Protein 4LDU (pdb70)

InterPro domains:
  IPR003340 B3 DNA binding domain [PF02362] (158-260)
  IPR003340 B3 DNA binding domain [PS50863] (158-260)
  IPR003340 B3 DNA binding domain [SM01019] (158-260)
  IPR003340 B3 DNA binding domain [cd10017] (157-258)
  IPR010525 Auxin response factor domain [PF06507] (307-389)
  IPR015300 DNA-binding pseudobarrel domain superfamily [G3DSA:2.40.330.10] (155-259)
  IPR015300 DNA-binding pseudobarrel domain superfamily [SSF101936] (148-287)
  IPR033389 AUX/IAA domain [PF02309] (785-879)
  IPR044835 Auxin response factor [PTHR31384] (50-883)
  IPR053793 PB1-like domain [PS51745] (793-877)

B-factor: mean 26.44, std 10.36, range [10.22, 84.04]

Nearest PDB structures (foldseek):
  4ldu-assembly1_A-2  TM=1.003E+00  e=6.041E-75  Arabidopsis thaliana
  6sdg-assembly1_B  TM=9.444E-01  e=5.610E-42  Marchantia polymorpha
  8oj1-assembly1_A-2  TM=9.656E-01  e=4.406E-41  Marchantia polymorpha
  4ldx-assembly1_B  TM=8.753E-01  e=2.217E-41  Arabidopsis thaliana
  4ldx-assembly1_A  TM=8.909E-01  e=9.274E-41  Arabidopsis thaliana

Sequence (336 aa):
PVINSELWHACAGPLVCLPQVGSLVYYFSQGHSEQVAVSTRRSATTQVPNYPNLPSQLMCQVHNVTLHADKDSDEIYAQMSLQPVHSERDVFPVPDFGMLRGSKHPTEFFCKTLTASDTSTHGGFSVPRRAAEKLFPPLDYSAQPPTQELVVRDLHENTWTFRHIYRGQPKRHLLTTGWSLFVGSKRLRAGDSVLFIRDEKSQLMVGVRRANLPSSVLSADSMHIGVLAAAAHATANRTPFLIFYNPRACPAEFVIPLAKYRKAICGSQLSVGMRFGMMFETEDSGKRRYMGTIVGISDLDPLRWPGSKWRNLQVEWDEPGCNDKPTRVSPWDIET

Radius of gyration: 22.57 Å; Cα contacts (8 Å, |Δi|>4): 669; chains: 1; bounding box: 45×69×43 Å

Organism: Arabidopsis thaliana (NCBI:txid3702)

Secondary structure (DSSP, 8-state):
----HHHHHHHH-TT--PPPTT-EEEE-HHHHHHHHHHHHTS---TT----TT--SSEEEEEEEEEEEE-TTT--EEEEEEEEE-SSGGG---GGGG---------SEEEEEE--STTTSTTT-EEE-HHHHHHHSPPP-TTSSS-EEEEEEE-TTS-EEEEEEEEETTTTEEEE-TTHHHHHHHHT--BTBEEEEEE-TT--EEEEEE------SSS-HHHHHHHHHHHHHHHHHHT--EEEEE-TTT-SS--EEEHHHHHIIIII----TT-EEEEEEE-TTS-EEEEEEEEEEE--SSTTTSTT--TT-EEEEES--TTT-S-SEE-GGG-B-

Solvent-accessible surface area: 18241 Å² total; per-residue (Å²): 170,137,48,29,42,27,0,0,1,7,3,1,0,22,76,12,88,11,5,101,31,2,32,52,0,38,0,0,0,12,0,18,16,45,10,24,21,62,82,28,204,151,91,36,42,128,158,9,58,124,54,120,73,8,59,17,41,4,55,0,1,0,40,70,28,55,26,54,30,56,143,105,41,22,91,7,56,0,35,2,20,0,16,0,13,104,56,165,231,16,45,97,78,76,111,100,40,46,164,57,164,49,35,158,47,6,124,72,63,19,8,38,45,3,66,76,61,0,38,47,114,150,48,10,0,33,8,71,129,160,10,3,75,100,1,6,60,128,17,84,111,107,36,185,66,11,46,33,98,5,97,0,77,4,13,32,60,68,77,47,60,0,70,2,13,29,121,45,177,81,130,139,6,22,0,30,92,10,4,56,124,1,14,48,73,23,186,12,176,58,35,10,15,0,0,0,0,62,10,112,158,76,65,13,2,1,5,10,21,89,45,197,209,115,56,119,133,90,70,24,57,43,74,2,62,32,18,11,36,50,0,7,119,1,6,69,76,110,55,71,20,101,2,93,9,23,15,104,35,14,74,21,45,1,4,4,37,36,78,103,20,134,179,17,36,88,66,52,150,39,58,100,51,50,122,0,2,24,50,37,62,40,127,92,3,25,122,120,132,48,68,0,42,1,69,11,69,50,39,62,43,82,167,92,36,99,56,2,60,1,29,15,1,58,6,110,28,79,100,64,68,112,130,107,19,46,101,45,0,2,5,14,42,22,79,126

CATH classification: 2.40.330.10 (+1 more: 2.30.30.1040)

Structure (mmCIF, N/CA/C/O backbone):
data_4LDU
#
_entry.id   4LDU
#
_cell.length_a   69.613
_cell.length_b   91.502
_cell.length_c   77.182
_cell.angle_alpha   90.00
_cell.angle_beta   114.28
_cell.angle_gamma   90.00
#
_symmetry.space_group_name_H-M   'C 1 2 1'
#
loop_
_entity.id
_entity.type
_entity.pdbx_description
1 polymer 'Auxin response factor 5'
2 non-polymer 'CHLORIDE ION'
3 water water
#
loop_
_atom_site.group_PDB
_atom_site.id
_atom_site.type_symbol
_atom_site.label_atom_id
_atom_site.label_alt_id
_atom_site.label_comp_id
_atom_site.label_asym_id
_atom_site.label_entity_id
_atom_site.label_seq_id
_atom_site.pdbx_PDB_ins_code
_atom_site.Cartn_x
_atom_site.Cartn_y
_atom_site.Cartn_z
_atom_site.occupancy
_atom_site.B_iso_or_equiv
_atom_site.auth_seq_id
_atom_site.auth_comp_id
_atom_site.auth_asym_id
_atom_site.auth_atom_id
_atom_site.pdbx_PDB_model_num
ATOM 1 N N . PRO A 1 49 ? 5.804 -8.713 -14.475 1.00 53.07 49 PRO A N 1
ATOM 2 C CA . PRO A 1 49 ? 7.003 -9.375 -13.958 1.00 54.48 49 PRO A CA 1
ATOM 3 C C . PRO A 1 49 ? 8.256 -8.469 -14.006 1.00 52.94 49 PRO A C 1
ATOM 4 O O . PRO A 1 49 ? 8.570 -7.863 -15.046 1.00 53.42 49 PRO A O 1
ATOM 8 N N . VAL A 1 50 ? 8.961 -8.375 -12.880 1.00 47.38 50 VAL A N 1
ATOM 9 C CA . VAL A 1 50 ? 9.928 -7.276 -12.667 1.00 46.69 50 VAL A CA 1
ATOM 10 C C . VAL A 1 50 ? 11.417 -7.679 -12.816 1.00 42.11 50 VAL A C 1
ATOM 11 O O . VAL A 1 50 ? 11.890 -8.600 -12.155 1.00 41.84 50 VAL A O 1
ATOM 15 N N . ILE A 1 51 ? 12.120 -6.967 -13.703 1.00 36.16 51 ILE A N 1
ATOM 16 C CA . ILE A 1 51 ? 13.475 -7.283 -14.148 1.00 34.20 51 ILE A CA 1
ATOM 17 C C . ILE A 1 51 ? 14.514 -7.191 -13.013 1.00 29.91 51 ILE A C 1
ATOM 18 O O . ILE A 1 51 ? 14.533 -6.228 -12.249 1.00 29.24 51 ILE A O 1
ATOM 23 N N . ASN A 1 52 ? 15.326 -8.239 -12.866 1.00 25.81 52 ASN A N 1
ATOM 24 C CA . ASN A 1 52 ? 16.214 -8.351 -11.716 1.00 21.89 52 ASN A CA 1
ATOM 25 C C . ASN A 1 52 ? 17.366 -7.356 -11.776 1.00 20.69 52 ASN A C 1
ATOM 26 O O . ASN A 1 52 ? 18.269 -7.449 -12.655 1.00 21.16 52 ASN A O 1
ATOM 31 N N . SER A 1 53 ? 17.288 -6.362 -10.891 1.00 18.21 53 SER A N 1
ATOM 32 C CA . SER A 1 53 ? 18.202 -5.214 -10.917 1.00 19.59 53 SER A CA 1
ATOM 33 C C . SER A 1 53 ? 19.676 -5.583 -10.773 1.00 19.65 53 SER A C 1
ATOM 34 O O . SER A 1 53 ? 20.542 -5.139 -11.596 1.00 19.11 53 SER A O 1
ATOM 37 N N . GLU A 1 54 ? 19.941 -6.435 -9.793 1.00 17.17 54 GLU A N 1
ATOM 38 C CA . GLU A 1 54 ? 21.284 -6.953 -9.580 1.00 18.65 54 GLU A CA 1
ATOM 39 C C . GLU A 1 54 ? 21.899 -7.778 -10.712 1.00 18.41 54 GLU A C 1
ATOM 40 O O . GLU A 1 54 ? 23.073 -7.628 -10.962 1.00 15.93 54 GLU A O 1
ATOM 46 N N . LEU A 1 55 ? 21.113 -8.638 -11.359 1.00 18.50 55 LEU A N 1
ATOM 47 C CA . LEU A 1 55 ? 21.588 -9.425 -12.479 1.00 18.17 55 LEU A CA 1
ATOM 48 C C . LEU A 1 55 ? 21.801 -8.511 -13.677 1.00 19.52 55 LEU A C 1
ATOM 49 O O . LEU A 1 55 ? 22.830 -8.633 -14.360 1.00 23.33 55 LEU A O 1
ATOM 54 N N . TRP A 1 56 ? 20.832 -7.632 -13.945 1.00 19.10 56 TRP A N 1
ATOM 55 C CA . TRP A 1 56 ? 21.033 -6.540 -14.852 1.00 19.97 56 TRP A CA 1
ATOM 56 C C . TRP A 1 56 ? 22.362 -5.855 -14.550 1.00 18.89 56 TRP A C 1
ATOM 57 O O . TRP A 1 56 ? 23.188 -5.786 -15.451 1.00 15.12 56 TRP A O 1
ATOM 68 N N . HIS A 1 57 ? 22.610 -5.427 -13.304 1.00 16.89 57 HIS A N 1
ATOM 69 C CA . HIS A 1 57 ? 23.921 -4.781 -12.956 1.00 16.82 57 HIS A CA 1
ATOM 70 C C . HIS A 1 57 ? 25.138 -5.697 -13.135 1.00 18.91 57 HIS A C 1
ATOM 71 O O . HIS A 1 57 ? 26.180 -5.283 -13.729 1.00 22.24 57 HIS A O 1
ATOM 78 N N . ALA A 1 58 ? 25.014 -6.968 -12.737 1.00 15.98 58 ALA A N 1
ATOM 79 C CA . ALA A 1 58 ? 26.122 -7.914 -12.966 1.00 17.17 58 ALA A CA 1
ATOM 80 C C . ALA A 1 58 ? 26.436 -7.963 -14.483 1.00 17.35 58 ALA A C 1
ATOM 81 O O . ALA A 1 58 ? 27.565 -7.962 -14.841 1.00 20.39 58 ALA A O 1
ATOM 83 N N . CYS A 1 59 ? 25.411 -8.044 -15.330 1.00 18.69 59 CYS A N 1
ATOM 84 C CA . CYS A 1 59 ? 25.558 -8.146 -16.797 1.00 19.78 59 CYS A CA 1
ATOM 85 C C . CYS A 1 59 ? 26.142 -6.859 -17.418 1.00 19.36 59 CYS A C 1
ATOM 86 O O . CYS A 1 59 ? 26.966 -6.917 -18.337 1.00 22.66 59 CYS A O 1
ATOM 89 N N . ALA A 1 60 ? 25.609 -5.726 -16.973 1.00 19.09 60 ALA A N 1
ATOM 90 C CA . ALA A 1 60 ? 26.061 -4.383 -17.299 1.00 22.17 60 ALA A CA 1
ATOM 91 C C . ALA A 1 60 ? 27.589 -4.204 -17.111 1.00 21.35 60 ALA A C 1
ATOM 92 O O . ALA A 1 60 ? 28.240 -3.627 -17.931 1.00 23.45 60 ALA A O 1
ATOM 94 N N . GLY A 1 61 ? 28.168 -4.765 -16.073 1.00 21.80 61 GLY A N 1
ATOM 95 C CA . GLY A 1 61 ? 29.569 -4.490 -15.774 1.00 20.28 61 GLY A CA 1
ATOM 96 C C . GLY A 1 61 ? 29.757 -3.849 -14.412 1.00 19.32 61 GLY A C 1
ATOM 97 O O . GLY A 1 61 ? 28.904 -3.089 -13.964 1.00 20.04 61 GLY A O 1
ATOM 98 N N . PRO A 1 62 ? 30.865 -4.180 -13.736 1.00 18.54 62 PRO A N 1
ATOM 99 C CA . PRO A 1 62 ? 31.243 -3.729 -12.408 1.00 19.02 62 PRO A CA 1
ATOM 100 C C . PRO A 1 62 ? 31.392 -2.208 -12.250 1.00 20.77 62 PRO A C 1
ATOM 101 O O . PRO A 1 62 ? 31.275 -1.717 -11.150 1.00 19.61 62 PRO A O 1
ATOM 105 N N . LEU A 1 63 ? 31.654 -1.483 -13.330 1.00 19.59 63 LEU A N 1
ATOM 106 C CA . LEU A 1 63 ? 31.883 -0.057 -13.218 1.00 21.39 63 LEU A CA 1
ATOM 107 C C . LEU A 1 63 ? 30.619 0.707 -13.510 1.00 21.68 63 LEU A C 1
ATOM 108 O O . LEU A 1 63 ? 30.641 1.911 -13.506 1.00 21.79 63 LEU A O 1
ATOM 113 N N . VAL A 1 64 ? 29.514 0.011 -13.770 1.00 21.17 64 VAL A N 1
ATOM 114 C CA . VAL A 1 64 ? 28.316 0.693 -14.182 1.00 22.31 64 VAL A CA 1
ATOM 115 C C . VAL A 1 64 ? 27.612 1.168 -12.936 1.00 25.17 64 VAL A C 1
ATOM 116 O O . VAL A 1 64 ? 27.251 0.368 -12.062 1.00 27.85 64 VAL A O 1
ATOM 120 N N . CYS A 1 65 ? 27.357 2.456 -12.888 1.00 26.88 65 CYS A N 1
ATOM 121 C CA . CYS A 1 65 ? 26.614 3.048 -11.800 1.00 28.81 65 CYS A CA 1
ATOM 122 C C . CYS A 1 65 ? 25.647 4.065 -12.398 1.00 27.92 65 CYS A C 1
ATOM 123 O O . CYS A 1 65 ? 26.069 5.109 -12.883 1.00 31.14 65 CYS A O 1
ATOM 126 N N . LEU A 1 66 ? 24.362 3.755 -12.373 1.00 26.24 66 LEU A N 1
ATOM 127 C CA . LEU A 1 66 ? 23.335 4.583 -13.012 1.00 25.00 66 LEU A CA 1
ATOM 128 C C . LEU A 1 66 ? 22.943 5.785 -12.149 1.00 24.50 66 LEU A C 1
ATOM 129 O O . LEU A 1 66 ? 22.953 5.698 -10.931 1.00 27.62 66 LEU A O 1
ATOM 134 N N . PRO A 1 67 ? 22.543 6.905 -12.773 1.00 23.80 67 PRO A N 1
ATOM 135 C CA . PRO A 1 67 ? 21.957 8.002 -11.970 1.00 24.04 67 PRO A CA 1
ATOM 136 C C . PRO A 1 67 ? 20.751 7.568 -11.122 1.00 23.58 67 PRO A C 1
ATOM 137 O O . PRO A 1 67 ? 19.939 6.783 -11.585 1.00 24.62 67 PRO A O 1
ATOM 141 N N . GLN A 1 68 ? 20.630 8.055 -9.887 1.00 24.72 68 GLN A N 1
ATOM 142 C CA . GLN A 1 68 ? 19.437 7.756 -9.086 1.00 27.09 68 GLN A CA 1
ATOM 143 C C . GLN A 1 68 ? 18.242 8.589 -9.655 1.00 27.69 68 GLN A C 1
ATOM 144 O O . GLN A 1 68 ? 18.449 9.673 -10.228 1.00 24.29 68 GLN A O 1
ATOM 150 N N . VAL A 1 69 ? 17.016 8.060 -9.527 1.00 25.40 69 VAL A N 1
ATOM 151 C CA . VAL A 1 69 ? 15.793 8.782 -9.922 1.00 23.04 69 VAL A CA 1
ATOM 152 C C . VAL A 1 69 ? 15.687 9.996 -8.981 1.00 20.83 69 VAL A C 1
ATOM 153 O O . VAL A 1 69 ? 16.054 9.889 -7.835 1.00 21.82 69 VAL A O 1
ATOM 157 N N . GLY A 1 70 ? 15.224 11.135 -9.494 1.00 18.81 70 GLY A N 1
ATOM 158 C CA . GLY A 1 70 ? 15.103 12.360 -8.742 1.00 17.70 70 GLY A CA 1
ATOM 159 C C . GLY A 1 70 ? 16.355 13.217 -8.635 1.00 20.09 70 GLY A C 1
ATOM 160 O O . GLY A 1 70 ? 16.317 14.306 -7.989 1.00 17.68 70 GLY A O 1
ATOM 161 N N . SER A 1 71 ? 17.459 12.750 -9.252 1.00 19.79 71 SER A N 1
ATOM 162 C CA . SER A 1 71 ? 18.785 13.366 -9.060 1.00 20.23 71 SER A CA 1
ATOM 163 C C . SER A 1 71 ? 19.136 14.324 -10.175 1.00 21.26 71 SER A C 1
ATOM 164 O O . SER A 1 71 ? 18.663 14.166 -11.314 1.00 20.43 71 SER A O 1
ATOM 167 N N . LEU A 1 72 ? 20.014 15.279 -9.882 1.00 21.36 72 LEU A N 1
ATOM 168 C CA . LEU A 1 72 ? 20.499 16.145 -10.960 1.00 22.92 72 LEU A CA 1
ATOM 169 C C . LEU A 1 72 ? 21.669 15.493 -11.676 1.00 23.17 72 LEU A C 1
ATOM 170 O O . LEU A 1 72 ? 22.465 14.799 -11.038 1.00 24.07 72 LEU A O 1
ATOM 175 N N . VAL A 1 73 ? 21.751 15.698 -12.994 1.00 22.63 73 VAL A N 1
ATOM 176 C CA . VAL A 1 73 ? 22.806 15.110 -13.835 1.00 20.76 73 VAL A CA 1
ATOM 177 C C . VAL A 1 73 ? 23.245 16.097 -14.897 1.00 20.97 73 VAL A C 1
ATOM 178 O O . VAL A 1 73 ? 22.554 17.078 -15.157 1.00 20.15 73 VAL A O 1
ATOM 182 N N . TYR A 1 74 ? 24.378 15.817 -15.534 1.00 21.39 74 TYR A N 1
ATOM 183 C CA . TYR A 1 74 ? 24.757 16.522 -16.784 1.00 21.25 74 TYR A CA 1
ATOM 184 C C . TYR A 1 74 ? 24.680 15.531 -17.927 1.00 21.35 74 TYR A C 1
ATOM 185 O O . TYR A 1 74 ? 25.252 14.431 -17.833 1.00 22.38 74 TYR A O 1
ATOM 194 N N . TYR A 1 75 ? 24.032 15.943 -19.012 1.00 20.80 75 TYR A N 1
ATOM 195 C CA . TYR A 1 75 ? 23.831 15.126 -20.165 1.00 20.43 75 TYR A CA 1
ATOM 196 C C . TYR A 1 75 ? 24.739 15.688 -21.254 1.00 21.78 75 TYR A C 1
ATOM 197 O O . TYR A 1 75 ? 24.716 16.891 -21.548 1.00 23.00 75 TYR A O 1
ATOM 206 N N . PHE A 1 76 ? 25.536 14.806 -21.844 1.00 20.80 76 PHE A N 1
ATOM 207 C CA . PHE A 1 76 ? 26.564 15.212 -22.784 1.00 20.86 76 PHE A CA 1
ATOM 208 C C . PHE A 1 76 ? 26.119 14.677 -24.121 1.00 20.58 76 PHE A C 1
ATOM 209 O O . PHE A 1 76 ? 26.123 13.471 -24.365 1.00 20.72 76 PHE A O 1
ATOM 217 N N . SER A 1 77 ? 25.659 15.591 -24.959 1.00 20.08 77 SER A N 1
ATOM 218 C CA . SER A 1 77 ? 25.147 15.248 -26.256 1.00 19.47 77 SER A CA 1
ATOM 219 C C . SER A 1 77 ? 26.208 14.479 -27.075 1.00 20.55 77 SER A C 1
ATOM 220 O O . SER A 1 77 ? 25.865 13.549 -27.822 1.00 17.57 77 SER A O 1
ATOM 223 N N . GLN A 1 78 ? 27.488 14.857 -26.917 1.00 19.46 78 GLN A N 1
ATOM 224 C CA . GLN A 1 78 ? 28.586 14.195 -27.626 1.00 18.54 78 GLN A CA 1
ATOM 225 C C . GLN A 1 78 ? 28.719 12.730 -27.180 1.00 17.61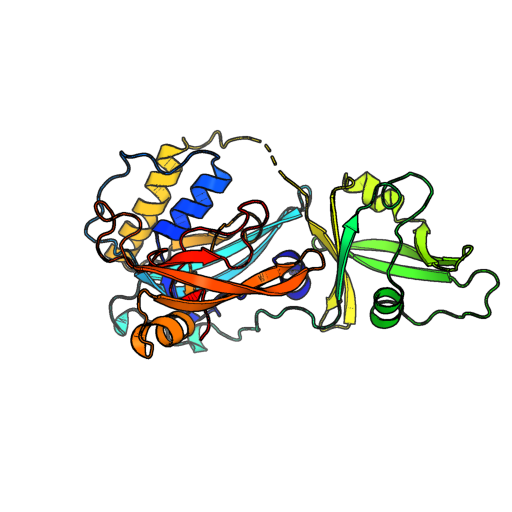 78 GLN 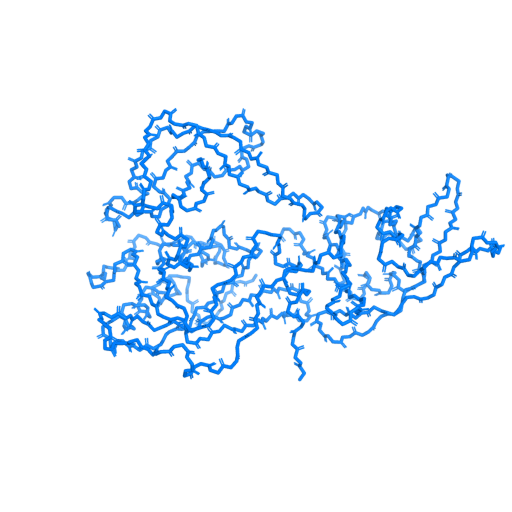A C 1
ATOM 226 O O . GLN A 1 78 ? 28.999 11.861 -27.972 1.00 16.37 78 GLN A O 1
ATOM 232 N N . GLY A 1 79 ? 28.556 12.462 -25.892 1.00 19.33 79 GLY A N 1
ATOM 233 C CA . GLY A 1 79 ? 28.608 11.081 -25.436 1.00 19.81 79 GLY A CA 1
ATOM 234 C C . GLY A 1 79 ? 27.442 10.304 -26.041 1.00 18.38 79 GLY A C 1
ATOM 235 O O . GLY A 1 79 ? 27.587 9.126 -26.412 1.00 17.54 79 GLY A O 1
ATOM 236 N N . HIS A 1 80 ? 26.288 10.960 -26.112 1.00 18.80 80 HIS A N 1
ATOM 237 C CA . HIS A 1 80 ? 25.063 10.312 -26.694 1.00 19.85 80 HIS A CA 1
ATOM 238 C C . HIS A 1 80 ? 25.330 9.924 -28.112 1.00 18.00 80 HIS A C 1
ATOM 239 O O . HIS A 1 80 ? 25.070 8.797 -28.477 1.00 18.00 80 HIS A O 1
ATOM 246 N N . SER A 1 81 ? 25.849 10.870 -28.904 1.00 17.50 81 SER A N 1
ATOM 247 C CA . SER A 1 81 ? 26.122 10.624 -30.319 1.00 18.12 81 SER A CA 1
ATOM 248 C C . SER A 1 81 ? 27.096 9.468 -30.457 1.00 17.65 81 SER A C 1
ATOM 249 O O . SER A 1 81 ? 27.045 8.767 -31.444 1.00 18.77 81 SER A O 1
ATOM 252 N N . GLU A 1 82 ? 28.015 9.327 -29.490 1.00 17.72 82 GLU A N 1
ATOM 253 C CA . GLU A 1 82 ? 29.028 8.287 -29.552 1.00 18.34 82 GLU A CA 1
ATOM 254 C C . GLU A 1 82 ? 28.351 6.962 -29.388 1.00 16.46 82 GLU A C 1
ATOM 255 O O . GLU A 1 82 ? 28.685 6.030 -30.099 1.00 12.60 82 GLU A O 1
ATOM 261 N N . GLN A 1 83 ? 27.396 6.880 -28.446 1.00 16.12 83 GLN A N 1
ATOM 262 C CA . GLN A 1 83 ? 26.725 5.640 -28.324 1.00 17.54 83 GLN A CA 1
ATOM 263 C C . GLN A 1 83 ? 25.899 5.294 -29.550 1.00 17.76 83 GLN A C 1
ATOM 264 O O . GLN A 1 83 ? 25.765 4.108 -29.864 1.00 17.22 83 GLN A O 1
ATOM 270 N N . VAL A 1 84 ? 25.362 6.314 -30.240 1.00 16.73 84 VAL A N 1
ATOM 271 C CA . VAL A 1 84 ? 24.528 6.088 -31.388 1.00 16.38 84 VAL A CA 1
ATOM 272 C C . VAL A 1 84 ? 25.363 5.620 -32.572 1.00 16.61 84 VAL A C 1
ATOM 273 O O . VAL A 1 84 ? 24.910 4.755 -33.331 1.00 15.34 84 VAL A O 1
ATOM 277 N N . ALA A 1 85 ? 26.553 6.210 -32.731 1.00 15.88 85 ALA A N 1
ATOM 278 C CA . ALA A 1 85 ? 27.499 5.822 -33.781 1.00 15.85 85 ALA A CA 1
ATOM 279 C C . ALA A 1 85 ? 27.903 4.361 -33.661 1.00 16.37 85 ALA A C 1
ATOM 280 O O . ALA A 1 85 ? 27.962 3.708 -34.607 1.00 16.21 85 ALA A O 1
ATOM 282 N N . VAL A 1 86 ? 28.113 3.854 -32.451 1.00 19.08 86 VAL A N 1
ATOM 283 C CA . VAL A 1 86 ? 28.421 2.438 -32.212 1.00 20.92 86 VAL A CA 1
ATOM 284 C C . VAL A 1 86 ? 27.277 1.579 -32.753 1.00 23.83 86 VAL A C 1
ATOM 285 O O . VAL A 1 86 ? 27.484 0.689 -33.577 1.00 23.92 86 VAL A O 1
ATOM 289 N N . SER A 1 87 ? 26.064 1.889 -32.280 1.00 26.66 87 SER A N 1
ATOM 290 C CA . SER A 1 87 ? 24.826 1.197 -32.680 1.00 31.55 87 SER A CA 1
ATOM 291 C C . SER A 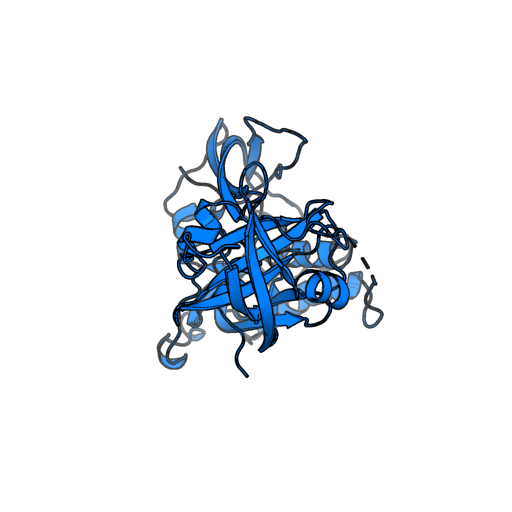1 87 ? 24.572 1.301 -34.183 1.00 31.99 87 SER A C 1
ATOM 292 O O . SER A 1 87 ? 24.044 0.391 -34.761 1.00 35.36 87 SER A O 1
ATOM 295 N N . THR A 1 88 ? 25.029 2.386 -34.802 1.00 30.98 88 THR A N 1
ATOM 296 C CA . THR A 1 88 ? 24.775 2.715 -36.201 1.00 32.06 88 THR A CA 1
ATOM 297 C C . THR A 1 88 ? 25.919 2.305 -37.108 1.00 34.20 88 THR A C 1
ATOM 298 O O . THR A 1 88 ? 25.817 2.443 -38.339 1.00 40.73 88 THR A O 1
ATOM 302 N N . ARG A 1 89 ? 27.011 1.817 -36.518 1.00 36.62 89 ARG A N 1
ATOM 303 C CA . ARG A 1 89 ? 28.272 1.516 -37.250 1.00 41.84 89 ARG A CA 1
ATOM 304 C C . ARG A 1 89 ? 28.766 2.658 -38.143 1.00 44.43 89 ARG A C 1
ATOM 305 O O . ARG A 1 89 ? 29.714 2.490 -38.904 1.00 48.20 89 ARG A O 1
ATOM 313 N N . ARG A 1 90 ? 28.118 3.812 -38.052 1.00 48.54 90 ARG A N 1
ATOM 314 C CA . ARG A 1 90 ? 28.543 4.986 -38.805 1.00 50.10 90 ARG A CA 1
ATOM 315 C C . ARG A 1 90 ? 28.474 6.219 -37.930 1.00 49.47 90 ARG A C 1
ATOM 316 O O . ARG A 1 90 ? 27.521 6.403 -37.160 1.00 48.75 90 ARG A O 1
ATOM 324 N N . SER A 1 91 ? 29.521 7.034 -38.029 1.00 47.95 91 SER A N 1
ATOM 325 C CA . SER A 1 91 ? 29.731 8.156 -37.110 1.00 46.87 91 SER A CA 1
ATOM 326 C C . SER A 1 91 ? 28.808 9.348 -37.409 1.00 44.83 91 SER A C 1
ATOM 327 O O . SER A 1 91 ? 28.128 9.376 -38.450 1.00 42.59 91 SER A O 1
ATOM 330 N N . ALA A 1 92 ? 28.751 10.296 -36.471 1.00 45.52 92 ALA A N 1
ATOM 331 C CA . ALA A 1 92 ? 27.909 11.489 -36.612 1.00 47.46 92 ALA A CA 1
ATOM 332 C C . ALA A 1 92 ? 28.410 12.338 -37.786 1.00 46.94 92 ALA A C 1
ATOM 333 O O . ALA A 1 92 ? 29.522 12.877 -37.731 1.00 48.49 92 ALA A O 1
ATOM 335 N N . THR A 1 93 ? 27.608 12.438 -38.851 1.00 50.52 93 THR A N 1
ATOM 336 C CA . THR A 1 93 ? 28.017 13.166 -40.076 1.00 47.28 93 THR A CA 1
ATOM 337 C C . THR A 1 93 ? 28.368 14.657 -39.838 1.00 49.61 93 THR A C 1
ATOM 338 O O . THR A 1 93 ? 27.938 15.256 -38.842 1.00 45.35 93 THR A O 1
ATOM 342 N N . THR A 1 94 ? 29.144 15.243 -40.758 1.00 51.18 94 THR A N 1
ATOM 343 C CA . THR A 1 94 ? 29.603 16.637 -40.654 1.00 53.09 94 THR A CA 1
ATOM 344 C C . THR A 1 94 ? 28.420 17.602 -40.672 1.00 54.43 94 THR A C 1
ATOM 345 O O . THR A 1 94 ? 28.481 18.696 -40.106 1.00 50.18 94 THR A O 1
ATOM 349 N N . GLN A 1 95 ? 27.345 17.173 -41.328 1.00 59.01 95 GLN A N 1
ATOM 350 C CA . GLN A 1 95 ? 26.209 18.033 -41.620 1.00 61.54 95 GLN A CA 1
ATOM 351 C C . GLN A 1 95 ? 25.279 18.307 -40.447 1.00 60.57 95 GLN A C 1
ATOM 352 O O . GLN A 1 95 ? 24.605 19.340 -40.444 1.00 59.73 95 GLN A O 1
ATOM 358 N N . VAL A 1 96 ? 25.218 17.400 -39.466 1.00 57.64 96 VAL A N 1
ATOM 359 C CA . VAL A 1 96 ? 24.301 17.600 -38.333 1.00 54.62 96 VAL A CA 1
ATOM 360 C C . VAL A 1 96 ? 24.327 19.077 -37.915 1.00 52.82 96 VAL A C 1
ATOM 361 O O . VAL A 1 96 ? 25.405 19.670 -37.779 1.00 50.52 96 VAL A O 1
ATOM 365 N N . PRO A 1 97 ? 23.137 19.683 -37.741 1.00 51.94 97 PRO A N 1
ATOM 366 C CA . PRO A 1 97 ? 23.068 21.147 -37.684 1.00 49.65 97 PRO A CA 1
ATOM 367 C C . PRO A 1 97 ? 23.547 21.750 -36.362 1.00 47.23 97 PRO A C 1
ATOM 368 O O . PRO A 1 97 ? 23.741 21.031 -35.377 1.00 42.72 97 PRO A O 1
ATOM 372 N N . ASN A 1 98 ? 23.744 23.067 -36.362 1.00 47.93 98 ASN A N 1
ATOM 373 C CA . ASN A 1 98 ? 24.010 23.819 -35.138 1.00 49.39 98 ASN A CA 1
ATOM 374 C C . ASN A 1 98 ? 22.731 24.006 -34.317 1.00 46.63 98 ASN A C 1
ATOM 375 O O . ASN A 1 98 ? 21.673 24.349 -34.860 1.00 48.51 98 ASN A O 1
ATOM 380 N N . TYR A 1 99 ? 22.830 23.759 -33.015 1.00 41.43 99 TYR A N 1
ATOM 381 C CA . TYR A 1 99 ? 21.756 24.077 -32.091 1.00 36.51 99 TYR A CA 1
ATOM 382 C C . TYR A 1 99 ? 22.355 25.018 -31.064 1.00 33.68 99 TYR A C 1
ATOM 383 O O . TYR A 1 99 ? 22.951 24.561 -30.096 1.00 31.71 99 TYR A O 1
ATOM 392 N N . PRO A 1 100 ? 22.212 26.345 -31.274 1.00 30.99 100 PRO A N 1
ATOM 393 C CA . PRO A 1 100 ? 22.954 27.249 -30.379 1.00 29.02 100 PRO A CA 1
ATOM 394 C C . PRO A 1 100 ? 22.520 27.095 -28.920 1.00 27.34 100 PRO A C 1
ATOM 395 O O . PRO A 1 100 ? 23.334 27.253 -28.013 1.00 26.66 100 PRO A O 1
ATOM 399 N N . ASN A 1 101 ? 21.251 26.760 -28.712 1.00 26.15 101 ASN A N 1
ATOM 400 C CA . ASN A 1 101 ? 20.679 26.605 -27.372 1.00 26.01 101 ASN A CA 1
ATOM 401 C C . ASN A 1 101 ? 21.034 25.272 -26.678 1.00 24.81 101 ASN A C 1
ATOM 402 O O . ASN A 1 101 ? 20.641 25.033 -25.528 1.00 23.99 101 ASN A O 1
ATOM 407 N N . LEU A 1 102 ? 21.734 24.375 -27.367 1.00 24.91 102 LEU A N 1
ATOM 408 C CA . LEU A 1 102 ? 22.047 23.062 -26.750 1.00 22.95 102 LEU A CA 1
ATOM 409 C C . LEU A 1 102 ? 23.495 23.048 -26.255 1.00 21.46 102 LEU A C 1
ATOM 410 O O . LEU A 1 102 ? 24.427 23.001 -27.055 1.00 21.94 102 LEU A O 1
ATOM 415 N N . PRO A 1 103 ? 23.694 23.154 -24.932 1.00 21.24 103 PRO A N 1
ATOM 416 C CA . PRO A 1 103 ? 25.082 23.212 -24.485 1.00 22.35 103 PRO A CA 1
ATOM 417 C C . PRO A 1 103 ? 25.698 21.806 -24.483 1.00 22.23 103 PRO A C 1
ATOM 418 O O . PRO A 1 103 ? 24.948 20.802 -24.439 1.00 23.16 103 PRO A O 1
ATOM 422 N N . SER A 1 104 ? 27.025 21.737 -24.539 1.00 20.54 104 SER A N 1
ATOM 423 C CA . SER A 1 104 ? 27.769 20.453 -24.436 1.00 20.99 104 SER A CA 1
ATOM 424 C C . SER A 1 104 ? 27.485 19.671 -23.147 1.00 21.01 104 SER A C 1
ATOM 425 O O . SER A 1 104 ? 27.647 18.447 -23.100 1.00 20.19 104 SER A O 1
ATOM 428 N N . GLN A 1 105 ? 26.988 20.373 -22.128 1.00 20.62 105 GLN A N 1
ATOM 429 C CA . GLN A 1 105 ? 26.629 19.748 -20.858 1.00 20.15 105 GLN A CA 1
ATOM 430 C C . GLN A 1 105 ? 25.317 20.361 -20.358 1.00 20.32 105 GLN A C 1
ATOM 431 O O . GLN A 1 105 ? 25.238 21.535 -20.024 1.00 19.49 105 GLN A O 1
ATOM 437 N N . LEU A 1 106 ? 24.283 19.540 -20.341 1.00 21.89 106 LEU A N 1
ATOM 438 C CA . LEU A 1 106 ? 22.924 20.003 -20.195 1.00 21.84 106 LEU A CA 1
ATOM 439 C C . LEU A 1 106 ? 22.455 19.464 -18.859 1.00 23.01 106 LEU A C 1
ATOM 440 O O . LEU A 1 106 ? 22.372 18.249 -18.667 1.00 23.93 106 LEU A O 1
ATOM 445 N N . MET A 1 107 ? 22.187 20.360 -17.920 1.00 23.16 107 MET A N 1
ATOM 446 C CA . MET A 1 107 ? 21.775 19.923 -16.595 1.00 24.16 107 MET A CA 1
ATOM 447 C C . MET A 1 107 ? 20.363 19.424 -16.691 1.00 22.52 107 MET A C 1
ATOM 448 O O . MET A 1 107 ? 19.496 20.122 -17.209 1.00 21.59 107 MET A O 1
ATOM 453 N N . CYS A 1 108 ? 20.143 18.196 -16.238 1.00 20.37 108 CYS A N 1
ATOM 454 C CA . CYS A 1 108 ? 18.780 17.676 -16.184 1.00 19.17 108 CYS A CA 1
ATOM 455 C C . CYS A 1 108 ? 18.516 17.098 -14.828 1.00 19.05 108 CYS A C 1
ATOM 456 O O . CYS A 1 108 ? 19.446 16.875 -14.047 1.00 17.71 108 CYS A O 1
ATOM 459 N N . GLN A 1 109 ? 17.238 16.873 -14.565 1.00 18.24 109 GLN A N 1
ATOM 460 C CA . GLN A 1 109 ? 16.828 16.055 -13.459 1.00 19.24 109 GLN A CA 1
ATOM 461 C C . GLN A 1 109 ? 16.328 14.743 -14.036 1.00 18.64 109 GLN A C 1
ATOM 462 O O . GLN A 1 109 ? 15.650 14.741 -15.093 1.00 21.06 109 GLN A O 1
ATOM 468 N N . VAL A 1 110 ? 16.687 13.643 -13.367 1.00 18.04 110 VAL A N 1
ATOM 469 C CA . VAL A 1 110 ? 16.238 12.298 -13.747 1.00 17.55 110 VAL A CA 1
ATOM 470 C C . VAL A 1 110 ? 14.797 12.047 -13.298 1.00 17.83 110 VAL A C 1
ATOM 471 O O . VAL A 1 110 ? 14.502 11.949 -12.103 1.00 17.63 110 VAL A O 1
ATOM 475 N N . HIS A 1 111 ? 13.897 11.955 -14.270 1.00 19.44 111 HIS A N 1
ATOM 476 C CA . HIS A 1 111 ? 12.481 11.711 -14.020 1.00 21.02 111 HIS A CA 1
ATOM 477 C C . HIS A 1 111 ? 12.276 10.215 -13.797 1.00 19.90 111 HIS A C 1
ATOM 478 O O . HIS A 1 111 ? 11.541 9.821 -12.952 1.00 20.56 111 HIS A O 1
ATOM 485 N N . ASN A 1 112 ? 13.008 9.391 -14.531 1.00 22.91 112 ASN A N 1
ATOM 486 C CA . ASN A 1 112 ? 12.858 7.958 -14.424 1.00 24.40 112 ASN A CA 1
ATOM 487 C C . ASN A 1 112 ? 14.046 7.193 -14.985 1.00 24.36 112 ASN A C 1
ATOM 488 O O . ASN A 1 112 ? 14.714 7.653 -15.928 1.00 23.79 112 ASN A O 1
ATOM 493 N N . VAL A 1 113 ? 14.316 6.036 -14.378 1.00 22.63 113 VAL A N 1
ATOM 494 C CA . VAL A 1 113 ? 15.309 5.062 -14.883 1.00 20.25 113 VAL A CA 1
ATOM 495 C C . VAL A 1 113 ? 14.630 3.691 -14.807 1.00 20.22 113 VAL A C 1
ATOM 496 O O . VAL A 1 113 ? 14.075 3.315 -13.738 1.00 17.85 113 VAL A O 1
ATOM 500 N N . THR A 1 114 ? 14.557 3.021 -15.950 1.00 17.78 114 THR A N 1
ATOM 501 C CA . THR A 1 114 ? 14.131 1.640 -16.096 1.00 18.51 114 THR A CA 1
ATOM 502 C C . THR A 1 114 ? 15.124 0.751 -16.866 1.00 19.92 114 THR A C 1
ATOM 503 O O . THR A 1 114 ? 15.874 1.210 -17.789 1.00 21.22 114 THR A O 1
ATOM 507 N N . LEU A 1 115 ? 15.098 -0.526 -16.515 1.00 19.70 115 LEU A N 1
ATOM 508 C CA . LEU A 1 115 ? 16.092 -1.489 -16.933 1.00 22.31 115 LEU A CA 1
ATOM 509 C C . LEU A 1 115 ? 15.471 -2.474 -17.858 1.00 23.43 115 LEU A C 1
ATOM 510 O O . LEU A 1 115 ? 14.401 -2.948 -17.574 1.00 22.75 115 LEU A O 1
ATOM 515 N N . HIS A 1 116 ? 16.138 -2.736 -18.985 1.00 22.47 116 HIS A N 1
ATOM 516 C CA . HIS A 1 116 ? 15.566 -3.637 -19.994 1.00 22.92 116 HIS A CA 1
ATOM 517 C C . HIS A 1 116 ? 16.552 -4.699 -20.439 1.00 22.05 116 HIS A C 1
ATOM 518 O O . HIS A 1 116 ? 17.761 -4.516 -20.269 1.00 20.04 116 HIS A O 1
ATOM 525 N N . ALA A 1 117 ? 16.018 -5.842 -20.875 1.00 23.40 117 ALA A N 1
ATOM 526 C CA . ALA A 1 117 ? 16.823 -6.908 -21.490 1.00 23.95 117 ALA A CA 1
ATOM 527 C C . ALA A 1 117 ? 16.055 -7.592 -22.620 1.00 23.22 117 ALA A C 1
ATOM 528 O O . ALA A 1 117 ? 14.862 -7.832 -22.508 1.00 23.11 117 ALA A O 1
ATOM 530 N N . ASP A 1 118 ? 16.749 -7.948 -23.689 1.00 23.22 118 ASP A N 1
ATOM 531 C CA . ASP A 1 118 ? 16.124 -8.704 -24.771 1.00 24.56 118 ASP A CA 1
ATOM 532 C C . ASP A 1 118 ? 16.296 -10.229 -24.574 1.00 21.43 118 ASP A C 1
ATOM 533 O O . ASP A 1 118 ? 17.391 -10.695 -24.281 1.00 21.15 118 ASP A O 1
ATOM 538 N N . LYS A 1 119 ? 15.222 -10.988 -24.741 1.00 19.84 119 LYS A N 1
ATOM 539 C CA . LYS A 1 119 ? 15.210 -12.379 -24.329 1.00 20.51 119 LYS A CA 1
ATOM 540 C C . LYS A 1 119 ? 15.930 -13.269 -25.344 1.00 21.29 119 LYS A C 1
ATOM 541 O O . LYS A 1 119 ? 16.314 -14.384 -25.023 1.00 22.66 119 LYS A O 1
ATOM 547 N N . ASP A 1 120 ? 16.117 -12.791 -26.566 1.00 20.33 120 ASP A N 1
ATOM 548 C CA . ASP A 1 120 ? 16.712 -13.646 -27.588 1.00 22.10 120 ASP A CA 1
ATOM 549 C C . ASP A 1 120 ? 18.183 -13.307 -27.778 1.00 21.91 120 ASP A C 1
ATOM 550 O O . ASP A 1 120 ? 19.012 -14.180 -28.023 1.00 22.20 120 ASP A O 1
ATOM 555 N N . SER A 1 121 ? 18.496 -12.029 -27.663 1.00 20.77 121 SER A N 1
ATOM 556 C CA . SER A 1 121 ? 19.843 -11.559 -27.885 1.00 19.84 121 SER A CA 1
ATOM 557 C C . SER A 1 121 ? 20.637 -11.333 -26.607 1.00 21.22 121 SER A C 1
ATOM 558 O O . SER A 1 121 ? 21.850 -11.391 -26.648 1.00 22.98 121 SER A O 1
ATOM 561 N N . ASP A 1 122 ? 19.959 -11.052 -25.486 1.00 19.65 122 ASP A N 1
ATOM 562 C CA . ASP A 1 122 ? 20.616 -10.748 -24.227 1.00 20.85 122 ASP A CA 1
ATOM 563 C C . ASP A 1 122 ? 21.210 -9.367 -24.228 1.00 21.82 122 ASP A C 1
ATOM 564 O O . ASP A 1 122 ? 22.074 -9.044 -23.425 1.00 21.64 122 ASP A O 1
ATOM 569 N N . GLU A 1 123 ? 20.740 -8.540 -25.150 1.00 25.21 123 GLU A N 1
ATOM 570 C CA . GLU A 1 123 ? 21.060 -7.120 -25.163 1.00 25.01 123 GLU A CA 1
ATOM 571 C C . GLU A 1 123 ? 20.443 -6.550 -23.927 1.00 23.55 123 GLU A C 1
ATOM 572 O O . GLU A 1 123 ? 19.326 -6.927 -23.585 1.00 21.00 123 GLU A O 1
ATOM 578 N N . ILE A 1 124 ? 21.136 -5.627 -23.274 1.00 20.72 124 ILE A N 1
ATOM 579 C CA . ILE A 1 124 ? 20.558 -4.938 -22.158 1.00 22.54 124 ILE A CA 1
ATOM 580 C C . ILE A 1 124 ? 20.810 -3.423 -22.350 1.00 24.38 124 ILE A C 1
ATOM 581 O O . ILE A 1 124 ? 21.741 -3.009 -23.060 1.00 22.30 124 ILE A O 1
ATOM 586 N N . TYR A 1 125 ? 19.910 -2.621 -21.796 1.00 23.61 125 TYR A N 1
ATOM 587 C CA . TYR A 1 125 ? 20.084 -1.172 -21.792 1.00 23.31 125 TYR A CA 1
ATOM 588 C C . TYR A 1 125 ? 19.123 -0.598 -20.763 1.00 20.51 125 TYR A C 1
ATOM 589 O O . TYR A 1 125 ? 18.184 -1.243 -20.448 1.00 19.23 125 TYR A O 1
ATOM 598 N N . ALA A 1 126 ? 19.356 0.647 -20.373 1.00 21.51 126 ALA A N 1
ATOM 599 C CA . ALA A 1 126 ? 18.481 1.398 -19.481 1.00 21.77 126 ALA A CA 1
ATOM 600 C C . ALA A 1 126 ? 17.892 2.553 -20.275 1.00 20.97 126 ALA A C 1
ATOM 601 O O . ALA A 1 126 ? 18.505 3.074 -21.228 1.00 21.59 126 ALA A O 1
ATOM 603 N N . GLN A 1 127 ? 16.678 2.900 -19.921 1.00 18.64 127 GLN A N 1
ATOM 604 C CA . GLN A 1 127 ? 15.980 4.038 -20.491 1.00 18.71 127 GLN A CA 1
ATOM 605 C C . GLN A 1 127 ? 15.937 5.049 -19.384 1.00 19.64 127 GLN A C 1
ATOM 606 O O . GLN A 1 127 ? 15.392 4.750 -18.277 1.00 18.45 127 GLN A O 1
ATOM 612 N N . MET A 1 128 ? 16.458 6.232 -19.662 1.00 19.42 128 MET A N 1
ATOM 613 C CA . MET A 1 128 ? 16.330 7.321 -18.711 1.00 21.50 128 MET A CA 1
ATOM 614 C C . MET A 1 128 ? 15.466 8.474 -19.262 1.00 22.05 128 MET A C 1
ATOM 615 O O . MET A 1 128 ? 15.653 8.951 -20.408 1.00 21.76 128 MET A O 1
ATOM 620 N N . SER A 1 129 ? 14.558 8.940 -18.427 1.00 19.79 129 SER A N 1
ATOM 621 C CA . SER A 1 129 ? 13.758 10.110 -18.753 1.00 21.52 129 SER A CA 1
ATOM 622 C C . SER A 1 129 ? 14.393 11.305 -18.053 1.00 21.09 129 SER A C 1
ATOM 623 O O . SER A 1 129 ? 14.443 11.364 -16.820 1.00 21.13 129 SER A O 1
ATOM 626 N N . LEU A 1 130 ? 14.896 12.236 -18.867 1.00 19.96 130 LEU A N 1
ATOM 627 C CA . LEU A 1 130 ? 15.611 13.409 -18.395 1.00 20.43 130 LEU A CA 1
ATOM 628 C C . LEU A 1 130 ? 14.831 14.680 -18.744 1.00 21.47 130 LEU A C 1
ATOM 629 O O . LEU A 1 130 ? 14.429 14.880 -19.910 1.00 21.70 130 LEU A O 1
ATOM 634 N N . GLN A 1 131 ? 14.651 15.563 -17.760 1.00 22.16 131 GLN A N 1
ATOM 635 C CA . GLN A 1 131 ? 14.040 16.904 -18.009 1.00 19.97 131 GLN A CA 1
ATOM 636 C C . GLN A 1 131 ? 15.107 17.979 -17.788 1.00 20.40 131 GLN A C 1
ATOM 637 O O . GLN A 1 131 ? 15.656 18.076 -16.686 1.00 20.34 131 GLN A O 1
ATOM 643 N N . PRO A 1 132 ? 15.427 18.776 -18.826 1.00 20.07 132 PRO A N 1
ATOM 644 C CA . PRO A 1 132 ? 16.432 19.825 -18.593 1.00 21.34 132 PRO A CA 1
ATOM 645 C C . PRO A 1 132 ? 15.892 20.872 -17.625 1.00 22.10 132 PRO A C 1
ATOM 646 O O . PRO A 1 132 ? 14.745 21.231 -17.733 1.00 23.60 132 PRO A O 1
ATOM 650 N N . VAL A 1 133 ? 16.716 21.308 -16.666 1.00 22.49 133 VAL A N 1
ATOM 651 C CA . VAL A 1 133 ? 16.323 22.298 -15.664 1.00 22.75 133 VAL A CA 1
ATOM 652 C C . VAL A 1 133 ? 17.131 23.590 -15.836 1.00 21.57 133 VAL A C 1
ATOM 653 O O . VAL A 1 133 ? 18.361 23.533 -15.840 1.00 23.68 133 VAL A O 1
ATOM 657 N N . HIS A 1 134 ? 16.460 24.726 -16.004 1.00 20.11 134 HIS A N 1
ATOM 658 C CA . HIS A 1 134 ? 17.152 25.992 -16.253 1.00 19.17 134 HIS A CA 1
ATOM 659 C C . HIS A 1 134 ? 17.203 26.870 -15.025 1.00 18.75 134 HIS A C 1
ATOM 660 O O . HIS A 1 134 ? 18.030 27.773 -14.928 1.00 18.28 134 HIS A O 1
ATOM 667 N N . SER A 1 135 ? 16.310 26.603 -14.087 1.00 18.80 135 SER A N 1
ATOM 668 C CA . SER A 1 135 ? 16.370 27.234 -12.786 1.00 19.01 135 SER A CA 1
ATOM 669 C C . SER A 1 135 ? 15.727 26.299 -11.776 1.00 19.77 135 SER A C 1
ATOM 670 O O . SER A 1 135 ? 15.150 25.268 -12.151 1.00 19.20 135 SER A O 1
ATOM 673 N N . GLU A 1 136 ? 15.839 26.656 -10.499 1.00 19.91 136 GLU A N 1
ATOM 674 C CA . GLU A 1 136 ? 15.263 25.870 -9.408 1.00 21.10 136 GLU A CA 1
ATOM 675 C C . GLU A 1 136 ? 13.777 25.596 -9.623 1.00 21.06 136 GLU A C 1
ATOM 676 O O . GLU A 1 136 ? 13.245 24.609 -9.116 1.00 21.46 136 GLU A O 1
ATOM 682 N N . ARG A 1 137 ? 13.130 26.486 -10.380 1.00 20.72 137 ARG A N 1
ATOM 683 C CA . ARG A 1 137 ? 11.721 26.374 -10.752 1.00 19.93 137 ARG A CA 1
ATOM 684 C C . ARG A 1 137 ? 11.453 25.107 -11.585 1.00 19.25 137 ARG A C 1
ATOM 685 O O . ARG A 1 137 ? 10.363 24.540 -11.521 1.00 18.54 137 ARG A O 1
ATOM 693 N N . ASP A 1 138 ? 12.453 24.656 -12.350 1.00 18.70 138 ASP A N 1
ATOM 694 C CA . ASP A 1 138 ? 12.300 23.464 -13.179 1.00 17.55 138 ASP A CA 1
ATOM 695 C C . ASP A 1 138 ? 12.448 22.133 -12.418 1.00 17.16 138 ASP A C 1
ATOM 696 O O . ASP A 1 138 ? 12.222 21.063 -13.005 1.00 15.39 138 ASP A O 1
ATOM 701 N N . VAL A 1 139 ? 12.783 22.204 -11.120 1.00 16.50 139 VAL A N 1
ATOM 702 C CA . VAL A 1 139 ? 13.245 21.027 -10.361 1.00 15.81 139 VAL A CA 1
ATOM 703 C C . VAL A 1 139 ? 12.206 20.433 -9.417 1.00 15.88 139 VAL A C 1
ATOM 704 O O . VAL A 1 139 ? 11.862 21.025 -8.399 1.00 15.02 139 VAL A O 1
ATOM 708 N N . PHE A 1 140 ? 11.722 19.242 -9.764 1.00 15.83 140 PHE A N 1
ATOM 709 C CA . PHE A 1 140 ? 10.900 18.481 -8.851 1.00 15.60 140 PHE A CA 1
ATOM 710 C C . PHE A 1 140 ? 11.774 18.079 -7.681 1.00 15.04 140 PHE A C 1
ATOM 711 O O . PHE A 1 140 ? 12.845 17.494 -7.892 1.00 15.73 140 PHE A O 1
ATOM 719 N N . PRO A 1 141 ? 11.329 18.392 -6.464 1.00 13.43 141 PRO A N 1
ATOM 720 C CA . PRO A 1 141 ? 11.861 17.811 -5.233 1.00 13.20 141 PRO A CA 1
ATOM 721 C C . PRO A 1 141 ? 11.912 16.287 -5.302 1.00 12.19 141 PRO A C 1
ATOM 722 O O . PRO A 1 141 ? 11.115 15.670 -6.021 1.00 11.64 141 PRO A O 1
ATOM 726 N N . VAL A 1 142 ? 12.823 15.696 -4.531 1.00 11.70 142 VAL A N 1
ATOM 727 C CA . VAL A 1 142 ? 13.100 14.258 -4.644 1.00 11.45 142 VAL A CA 1
ATOM 728 C C . VAL A 1 142 ? 11.991 13.352 -4.099 1.00 11.18 142 VAL A C 1
ATOM 729 O O . VAL A 1 142 ? 11.793 12.269 -4.649 1.00 10.85 142 VAL A O 1
ATOM 733 N N . PRO A 1 143 ? 11.263 13.785 -3.033 1.00 10.94 143 PRO A N 1
ATOM 734 C CA . PRO A 1 143 ? 10.149 12.954 -2.524 1.00 10.92 143 PRO A CA 1
ATOM 735 C C . PRO A 1 143 ? 9.021 12.687 -3.546 1.00 10.86 143 PRO A C 1
ATOM 736 O O . PRO A 1 143 ? 8.402 11.608 -3.509 1.00 10.89 143 PRO A O 1
ATOM 740 N N . ASP A 1 144 ? 8.780 13.667 -4.435 1.00 10.87 144 ASP A N 1
ATOM 741 C CA . ASP A 1 144 ? 7.797 13.606 -5.537 1.00 10.82 144 ASP A CA 1
ATOM 742 C C . ASP A 1 144 ? 8.032 12.391 -6.439 1.00 10.95 144 ASP A C 1
ATOM 743 O O . ASP A 1 144 ? 7.176 12.030 -7.254 1.00 11.04 144 ASP A O 1
ATOM 748 N N . PHE A 1 145 ? 9.208 11.781 -6.290 1.00 10.84 145 PHE A N 1
ATOM 749 C CA . PHE A 1 145 ? 9.624 10.605 -7.056 1.00 10.74 145 PHE A CA 1
ATOM 750 C C . PHE A 1 145 ? 9.376 9.280 -6.354 1.00 11.00 145 PHE A C 1
ATOM 751 O O . PHE A 1 145 ? 9.723 8.236 -6.901 1.00 10.64 145 PHE A O 1
ATOM 759 N N . GLY A 1 146 ? 8.793 9.337 -5.143 1.00 11.14 146 GLY A N 1
ATOM 760 C CA . GLY A 1 146 ? 8.458 8.151 -4.343 1.00 11.94 146 GLY A CA 1
ATOM 761 C C . GLY A 1 146 ? 9.689 7.408 -3.858 1.00 12.40 146 GLY A C 1
ATOM 762 O O . GLY A 1 146 ? 10.811 7.899 -4.016 1.00 12.02 146 GLY A O 1
ATOM 763 N N . MET A 1 147 ? 9.491 6.225 -3.266 1.00 13.25 147 MET A N 1
ATOM 764 C CA . MET A 1 147 ? 10.627 5.390 -2.849 1.00 14.11 147 MET A CA 1
ATOM 765 C C . MET A 1 147 ? 11.476 4.953 -4.051 1.00 14.54 147 MET A C 1
ATOM 766 O O . MET A 1 147 ? 10.949 4.495 -5.075 1.00 14.36 147 MET A O 1
ATOM 771 N N . LEU A 1 148 ? 12.791 5.119 -3.909 1.00 15.22 148 LEU A N 1
ATOM 772 C CA . LEU A 1 148 ? 13.773 4.655 -4.891 1.00 15.79 148 LEU A CA 1
ATOM 773 C C . LEU A 1 148 ? 14.606 3.538 -4.260 1.00 16.47 148 LEU A C 1
ATOM 774 O O . LEU A 1 148 ? 14.883 3.549 -3.052 1.00 16.27 148 LEU A O 1
ATOM 779 N N . ARG A 1 149 ? 15.004 2.568 -5.072 1.00 17.23 149 ARG A N 1
ATOM 780 C CA . ARG A 1 149 ? 15.984 1.589 -4.621 1.00 17.99 149 ARG A CA 1
ATOM 781 C C . ARG A 1 149 ? 17.338 1.916 -5.258 1.00 18.56 149 ARG A C 1
ATOM 782 O O . ARG A 1 149 ? 17.395 2.560 -6.317 1.00 18.46 149 ARG A O 1
ATOM 790 N N . GLY A 1 150 ? 18.420 1.502 -4.594 1.00 18.87 150 GLY A N 1
ATOM 791 C CA . GLY A 1 150 ? 19.775 1.673 -5.129 1.00 19.09 150 GLY A CA 1
ATOM 792 C C . GLY A 1 150 ? 20.020 0.857 -6.395 1.00 19.25 150 GLY A C 1
ATOM 793 O O . GLY A 1 150 ? 19.312 -0.118 -6.663 1.00 19.04 150 GLY A O 1
ATOM 794 N N . SER A 1 151 ? 21.011 1.272 -7.184 1.00 19.34 151 SER A N 1
ATOM 795 C CA . SER A 1 151 ? 21.476 0.499 -8.333 1.00 19.55 151 SER A CA 1
ATOM 796 C C . SER A 1 151 ? 22.815 -0.166 -7.949 1.00 20.11 151 SER A C 1
ATOM 797 O O . SER A 1 151 ? 23.892 0.407 -8.133 1.00 19.91 151 SER A O 1
ATOM 800 N N . LYS A 1 152 ? 22.720 -1.370 -7.382 1.00 20.89 152 LYS A N 1
ATOM 801 C CA . LYS A 1 152 ? 23.862 -2.073 -6.807 1.00 21.16 152 LYS A CA 1
ATOM 802 C C . LYS A 1 152 ? 24.183 -3.392 -7.494 1.00 20.49 152 LYS A C 1
ATOM 803 O O . LYS A 1 152 ? 23.317 -4.138 -7.988 1.00 18.36 152 LYS A O 1
ATOM 809 N N . HIS A 1 153 ? 25.474 -3.658 -7.537 1.00 20.32 153 HIS A N 1
ATOM 810 C CA . HIS A 1 153 ? 25.948 -4.896 -8.064 1.00 20.96 153 HIS A CA 1
ATOM 811 C C . HIS A 1 153 ? 25.842 -5.898 -6.928 1.00 21.02 153 HIS A C 1
ATOM 812 O O . HIS A 1 153 ? 25.930 -5.520 -5.787 1.00 20.74 153 HIS A O 1
ATOM 819 N N . PRO A 1 154 ? 25.599 -7.171 -7.247 1.00 21.68 154 PRO A N 1
ATOM 820 C CA . PRO A 1 154 ? 25.600 -8.198 -6.217 1.00 23.12 154 PRO A CA 1
ATOM 821 C C . PRO A 1 154 ? 27.011 -8.425 -5.686 1.00 23.99 154 PRO A C 1
ATOM 822 O O . PRO A 1 154 ? 27.983 -8.420 -6.456 1.00 25.96 154 PRO A O 1
ATOM 826 N N . THR A 1 155 ? 27.137 -8.630 -4.390 1.00 24.02 155 THR A N 1
ATOM 827 C CA . THR A 1 155 ? 28.454 -8.832 -3.827 1.00 25.12 155 THR A CA 1
ATOM 828 C C . THR A 1 155 ? 28.936 -10.268 -4.024 1.00 24.50 155 THR A C 1
ATOM 829 O O . THR A 1 155 ? 30.135 -10.504 -4.016 1.00 25.11 155 THR A O 1
ATOM 833 N N . GLU A 1 156 ? 28.030 -11.226 -4.212 1.00 24.16 156 GLU A N 1
ATOM 834 C CA . GLU A 1 156 ? 28.462 -12.613 -4.499 1.00 24.70 156 GLU A CA 1
ATOM 835 C C . GLU A 1 156 ? 28.220 -13.008 -5.964 1.00 24.57 156 GLU A C 1
ATOM 836 O O . GLU A 1 156 ? 27.074 -13.134 -6.396 1.00 24.64 156 GLU A O 1
ATOM 842 N N . PHE A 1 157 ? 29.288 -13.194 -6.739 1.00 23.20 157 PHE A N 1
ATOM 843 C CA . PHE A 1 157 ? 29.124 -13.481 -8.162 1.00 22.54 157 PHE A CA 1
ATOM 844 C C . PHE A 1 157 ? 30.410 -14.019 -8.764 1.00 21.60 157 PHE A C 1
ATOM 845 O O . PHE A 1 157 ? 31.446 -13.960 -8.130 1.00 19.97 157 PHE A O 1
ATOM 853 N N . PHE A 1 158 ? 30.303 -14.584 -9.976 1.00 20.84 158 PHE A N 1
ATOM 854 C CA . PHE A 1 158 ? 31.450 -14.892 -10.805 1.00 21.34 158 PHE A CA 1
ATOM 855 C C . PHE A 1 158 ? 31.088 -14.815 -12.303 1.00 21.43 158 PHE A C 1
ATOM 856 O O . PHE A 1 158 ? 29.933 -14.830 -12.700 1.00 21.03 158 PHE A O 1
ATOM 864 N N . CYS A 1 159 ? 32.111 -14.682 -13.126 1.00 21.38 159 CYS A N 1
ATOM 865 C CA . CYS A 1 159 ? 31.924 -14.434 -14.541 1.00 20.00 159 CYS A CA 1
ATOM 866 C C . CYS A 1 159 ? 33.096 -15.139 -15.184 1.00 22.19 159 CYS A C 1
ATOM 867 O O . CYS A 1 159 ? 34.237 -15.040 -14.684 1.00 22.81 159 CYS A O 1
ATOM 870 N N . LYS A 1 160 ? 32.824 -15.824 -16.301 1.00 22.98 160 LYS A N 1
ATOM 871 C CA . LYS A 1 160 ? 33.842 -16.555 -17.021 1.00 23.20 160 LYS A CA 1
ATOM 872 C C . LYS A 1 160 ? 33.629 -16.436 -18.523 1.00 23.20 160 LYS A C 1
ATOM 873 O O . LYS A 1 160 ? 32.491 -16.522 -19.011 1.00 22.88 160 LYS A O 1
ATOM 879 N N . THR A 1 161 ? 34.716 -16.246 -19.267 1.00 22.71 161 THR A N 1
ATOM 880 C CA . THR A 1 161 ? 34.657 -16.428 -20.709 1.00 21.65 161 THR A CA 1
ATOM 881 C C . THR A 1 161 ? 34.468 -17.918 -20.959 1.00 19.65 161 THR A C 1
ATOM 882 O O . THR A 1 161 ? 35.103 -18.742 -20.296 1.00 19.84 161 THR A O 1
ATOM 886 N N . LEU A 1 162 ? 33.555 -18.278 -21.855 1.00 18.91 162 LEU A N 1
ATOM 887 C CA . LEU A 1 162 ? 33.378 -19.702 -22.172 1.00 18.68 162 LEU A CA 1
ATOM 888 C C . LEU A 1 162 ? 34.547 -20.237 -22.972 1.00 20.14 162 LEU A C 1
ATOM 889 O O . LEU A 1 162 ? 34.956 -19.623 -23.920 1.00 22.49 162 LEU A O 1
ATOM 894 N N . THR A 1 163 ? 35.070 -21.390 -22.561 1.00 24.09 163 THR A N 1
ATOM 895 C CA . THR A 1 163 ? 36.127 -22.099 -23.304 1.00 25.80 163 THR A CA 1
ATOM 896 C C . THR A 1 163 ? 35.454 -22.954 -24.395 1.00 24.74 163 THR A C 1
ATOM 897 O O . THR A 1 163 ? 34.221 -22.980 -24.509 1.00 27.27 163 THR A O 1
ATOM 901 N N . ALA A 1 164 ? 36.256 -23.652 -25.174 1.00 23.34 164 ALA A N 1
ATOM 902 C CA . ALA A 1 164 ? 35.783 -24.632 -26.164 1.00 22.82 164 ALA A CA 1
ATOM 903 C C . ALA A 1 164 ? 35.126 -25.848 -25.492 1.00 21.50 164 ALA A C 1
ATOM 904 O O . ALA A 1 164 ? 34.139 -26.382 -25.982 1.00 19.93 164 ALA A O 1
ATOM 906 N N . SER A 1 165 ? 35.673 -26.264 -24.353 1.00 22.05 165 SER A N 1
ATOM 907 C CA . SER A 1 165 ? 35.148 -27.428 -23.644 1.00 20.95 165 SER A CA 1
ATOM 908 C C . SER A 1 165 ? 33.915 -27.088 -22.817 1.00 20.29 165 SER A C 1
ATOM 909 O O . SER A 1 165 ? 33.107 -27.976 -22.583 1.00 18.93 165 SER A O 1
ATOM 912 N N . ASP A 1 166 ? 33.770 -25.813 -22.401 1.00 20.89 166 ASP A N 1
ATOM 913 C CA . ASP A 1 166 ? 32.506 -25.298 -21.812 1.00 19.51 166 ASP A CA 1
ATOM 914 C C . ASP A 1 166 ? 31.324 -25.445 -22.783 1.00 20.09 166 ASP A C 1
ATOM 915 O O . ASP A 1 166 ? 30.168 -25.518 -22.351 1.00 20.04 166 ASP A O 1
ATOM 920 N N . THR A 1 167 ? 31.608 -25.496 -24.088 1.00 19.74 167 THR A N 1
ATOM 921 C CA . THR A 1 167 ? 30.544 -25.501 -25.105 1.00 20.36 167 THR A CA 1
ATOM 922 C C . THR A 1 167 ? 30.435 -26.823 -25.868 1.00 21.71 167 THR A C 1
ATOM 923 O O . THR A 1 167 ? 29.472 -27.034 -26.617 1.00 21.77 167 THR A O 1
ATOM 927 N N . SER A 1 168 ? 31.416 -27.704 -25.690 1.00 23.09 168 SER A N 1
ATOM 928 C CA . SER A 1 168 ? 31.371 -29.039 -26.311 1.00 25.52 168 SER A CA 1
ATOM 929 C C . SER A 1 168 ? 30.219 -29.868 -25.742 1.00 27.65 168 SER A C 1
ATOM 930 O O . SER A 1 168 ? 29.830 -29.697 -24.573 1.00 27.97 168 SER A O 1
ATOM 933 N N . THR A 1 169 ? 29.679 -30.752 -26.575 1.00 28.96 169 THR A N 1
ATOM 934 C CA . THR A 1 169 ? 28.575 -31.645 -26.199 1.00 29.90 169 THR A CA 1
ATOM 935 C C . THR A 1 169 ? 28.823 -32.428 -24.893 1.00 30.45 169 THR A C 1
ATOM 936 O O . THR A 1 169 ? 27.964 -32.462 -24.020 1.00 27.88 169 THR A O 1
ATOM 940 N N . HIS A 1 170 ? 29.991 -33.053 -24.764 1.00 32.99 170 HIS A N 1
ATOM 941 C CA . HIS A 1 170 ? 30.430 -33.592 -23.475 1.00 35.43 170 HIS A CA 1
ATOM 942 C C . HIS A 1 170 ? 31.303 -32.524 -22.827 1.00 37.63 170 HIS A C 1
ATOM 943 O O . HIS A 1 170 ? 31.422 -31.414 -23.350 1.00 41.12 170 HIS A O 1
ATOM 950 N N . GLY A 1 171 ? 31.920 -32.834 -21.694 1.00 37.46 171 GLY A N 1
ATOM 951 C CA . GLY A 1 171 ? 32.865 -31.878 -21.109 1.00 36.71 171 GLY A CA 1
ATOM 952 C C . GLY A 1 171 ? 32.298 -30.953 -20.049 1.00 36.01 171 GLY A C 1
ATOM 953 O O . GLY A 1 171 ? 32.961 -30.690 -19.048 1.00 40.01 171 GLY A O 1
ATOM 954 N N . GLY A 1 172 ? 31.089 -30.438 -20.256 1.00 32.35 172 GLY A N 1
ATOM 955 C CA . GLY A 1 172 ? 30.456 -29.570 -19.253 1.00 29.32 172 GLY A CA 1
ATOM 956 C C . GLY A 1 172 ? 31.151 -28.229 -19.038 1.00 27.74 172 GLY A C 1
ATOM 957 O O . GLY A 1 172 ? 32.182 -27.960 -19.658 1.00 28.68 172 GLY A O 1
ATOM 958 N N . PHE A 1 173 ? 30.570 -27.409 -18.162 1.00 22.08 173 PHE A N 1
ATOM 959 C CA . PHE A 1 173 ? 31.078 -26.107 -17.764 1.00 22.73 173 PHE A CA 1
ATOM 960 C C . PHE A 1 173 ? 31.925 -26.267 -16.488 1.00 22.23 173 PHE A C 1
ATOM 961 O O . PHE A 1 173 ? 31.427 -26.794 -15.476 1.00 22.78 173 PHE A O 1
ATOM 969 N N . SER A 1 174 ? 33.189 -25.835 -16.547 1.00 19.96 174 SER A N 1
ATOM 970 C CA . SER A 1 174 ? 34.135 -25.904 -15.417 1.00 19.74 174 SER A CA 1
ATOM 971 C C . SER A 1 174 ? 33.932 -24.668 -14.589 1.00 19.00 174 SER A C 1
ATOM 972 O O . SER A 1 174 ? 33.968 -23.540 -15.105 1.00 18.39 174 SER A O 1
ATOM 975 N N . VAL A 1 175 ? 33.759 -24.861 -13.301 1.00 19.25 175 VAL A N 1
ATOM 976 C CA . VAL A 1 175 ? 33.570 -23.739 -12.388 1.00 20.35 175 VAL A CA 1
ATOM 977 C C . VAL A 1 175 ? 34.815 -23.635 -11.489 1.00 20.76 175 VAL A C 1
ATOM 978 O O . VAL A 1 175 ? 35.293 -24.657 -10.980 1.00 18.80 175 VAL A O 1
ATOM 982 N N . PRO A 1 176 ? 35.357 -22.410 -11.305 1.00 21.43 176 PRO A N 1
ATOM 983 C CA . PRO A 1 176 ? 36.466 -22.346 -10.359 1.00 21.94 176 PRO A CA 1
ATOM 984 C C . PRO A 1 176 ? 35.994 -22.680 -8.931 1.00 22.51 176 PRO A C 1
ATOM 985 O O . PRO A 1 176 ? 34.889 -22.297 -8.525 1.00 20.47 176 PRO A O 1
ATOM 989 N N . ARG A 1 177 ? 36.831 -23.446 -8.235 1.00 22.07 177 ARG A N 1
ATOM 990 C CA . ARG A 1 177 ? 36.625 -23.892 -6.876 1.00 22.92 177 ARG A CA 1
ATOM 991 C C . ARG A 1 177 ? 36.010 -22.835 -5.998 1.00 22.86 177 ARG A C 1
ATOM 992 O O . ARG A 1 177 ? 34.980 -23.092 -5.377 1.00 22.06 177 ARG A O 1
ATOM 1000 N N . ARG A 1 178 ? 36.629 -21.651 -5.941 1.00 21.02 178 ARG A N 1
ATOM 1001 C CA . ARG A 1 178 ? 36.182 -20.625 -5.017 1.00 21.07 178 ARG A CA 1
ATOM 1002 C C . ARG A 1 178 ? 34.813 -20.149 -5.392 1.00 19.63 178 ARG A C 1
ATOM 1003 O O . ARG A 1 178 ? 33.991 -19.842 -4.550 1.00 20.22 178 ARG A O 1
ATOM 1011 N N . ALA A 1 179 ? 34.556 -20.099 -6.680 1.00 18.38 179 ALA A N 1
ATOM 1012 C CA . ALA A 1 179 ? 33.254 -19.673 -7.158 1.00 18.15 179 ALA A CA 1
ATOM 1013 C C . ALA A 1 179 ? 32.173 -20.718 -6.800 1.00 17.44 179 ALA A C 1
ATOM 1014 O O . ALA A 1 179 ? 31.070 -20.345 -6.395 1.00 16.84 179 ALA A O 1
ATOM 1016 N N . ALA A 1 180 ? 32.492 -22.009 -6.951 1.00 15.30 180 ALA A N 1
ATOM 1017 C CA . ALA A 1 180 ? 31.531 -23.054 -6.640 1.00 15.85 180 ALA A CA 1
ATOM 1018 C C . ALA A 1 180 ? 31.231 -23.055 -5.143 1.00 15.15 180 ALA A C 1
ATOM 1019 O O . ALA A 1 180 ? 30.093 -23.176 -4.762 1.00 14.56 180 ALA A O 1
ATOM 1021 N N . GLU A 1 181 ? 32.266 -22.874 -4.320 1.00 16.05 181 GLU A N 1
ATOM 1022 C CA . GLU A 1 181 ? 32.133 -22.880 -2.854 1.00 17.36 181 GLU A CA 1
ATOM 1023 C C . GLU A 1 181 ? 31.385 -21.634 -2.308 1.00 18.52 181 GLU A C 1
ATOM 1024 O O . GLU A 1 181 ? 30.643 -21.724 -1.337 1.00 18.89 181 GLU A O 1
ATOM 1030 N N . LYS A 1 182 ? 31.562 -20.484 -2.963 1.00 20.74 182 LYS A N 1
ATOM 1031 C CA . LYS A 1 182 ? 30.861 -19.254 -2.606 1.00 21.91 182 LYS A CA 1
ATOM 1032 C C . LYS A 1 182 ? 29.435 -19.217 -3.154 1.00 21.20 182 LYS A C 1
ATOM 1033 O O . LYS A 1 182 ? 28.512 -18.802 -2.459 1.00 19.15 182 LYS A O 1
ATOM 1039 N N . LEU A 1 183 ? 29.238 -19.633 -4.399 1.00 20.41 183 LEU A N 1
ATOM 1040 C CA . LEU A 1 183 ? 27.906 -19.450 -5.015 1.00 20.04 183 LEU A CA 1
ATOM 1041 C C . LEU A 1 183 ? 26.958 -20.640 -4.964 1.00 20.06 183 LEU A C 1
ATOM 1042 O O . LEU A 1 183 ? 25.725 -20.475 -5.030 1.00 19.91 183 LEU A O 1
ATOM 1047 N N . PHE A 1 184 ? 27.499 -21.838 -4.870 1.00 17.84 184 PHE A N 1
ATOM 1048 C CA . PHE A 1 184 ? 26.604 -23.002 -4.879 1.00 19.18 184 PHE A CA 1
ATOM 1049 C C . PHE A 1 184 ? 26.428 -23.561 -3.483 1.00 20.88 184 PHE A C 1
ATOM 1050 O O . PHE A 1 184 ? 27.290 -23.334 -2.621 1.00 20.96 184 PHE A O 1
ATOM 1058 N N . PRO A 1 185 ? 25.302 -24.271 -3.220 1.00 21.79 185 PRO A N 1
ATOM 1059 C CA . PRO A 1 185 ? 25.255 -24.846 -1.865 1.00 21.34 185 PRO A CA 1
ATOM 1060 C C . PRO A 1 185 ? 26.336 -25.899 -1.654 1.00 20.82 185 PRO A C 1
ATOM 1061 O O . PRO A 1 185 ? 26.683 -26.568 -2.599 1.00 21.03 185 PRO A O 1
ATOM 1065 N N . PRO A 1 186 ? 26.824 -26.082 -0.408 1.00 22.44 186 PRO A N 1
ATOM 1066 C CA . PRO A 1 186 ? 27.885 -27.059 -0.097 1.00 24.60 186 PRO A CA 1
ATOM 1067 C C . PRO A 1 186 ? 27.577 -28.497 -0.560 1.00 26.01 186 PRO A C 1
ATOM 1068 O O . PRO A 1 186 ? 26.456 -28.965 -0.398 1.00 26.33 186 PRO A O 1
ATOM 1072 N N . LEU A 1 187 ? 28.560 -29.169 -1.150 1.00 26.75 187 LEU A N 1
ATOM 1073 C CA . LEU A 1 187 ? 28.386 -30.537 -1.634 1.00 27.47 187 LEU A CA 1
ATOM 1074 C C . LEU A 1 187 ? 28.601 -31.541 -0.502 1.00 27.01 187 LEU A C 1
ATOM 1075 O O . LEU A 1 187 ? 29.295 -31.225 0.466 1.00 27.40 187 LEU A O 1
ATOM 1080 N N . ASP A 1 188 ? 28.000 -32.731 -0.619 1.00 27.44 188 ASP A N 1
ATOM 1081 C CA . ASP A 1 188 ? 28.332 -33.893 0.237 1.00 26.28 188 ASP A CA 1
ATOM 1082 C C . ASP A 1 188 ? 29.517 -34.583 -0.415 1.00 26.32 188 ASP A C 1
ATOM 1083 O O . ASP A 1 188 ? 29.334 -35.367 -1.362 1.00 25.41 188 ASP A O 1
ATOM 1088 N N . TYR A 1 189 ? 30.726 -34.304 0.077 1.00 26.11 189 TYR A N 1
ATOM 1089 C CA . TYR A 1 189 ? 31.924 -34.820 -0.599 1.00 26.18 189 TYR A CA 1
ATOM 1090 C C . TYR A 1 189 ? 32.158 -36.291 -0.309 1.00 26.32 189 TYR A C 1
ATOM 1091 O O . TYR A 1 189 ? 33.132 -36.862 -0.788 1.00 27.06 189 TYR A O 1
ATOM 1100 N N . SER A 1 190 ? 31.262 -36.909 0.458 1.00 26.44 190 SER A N 1
ATOM 1101 C CA . SER A 1 190 ? 31.355 -38.338 0.703 1.00 26.24 190 SER A CA 1
ATOM 1102 C C . SER A 1 190 ? 30.571 -39.148 -0.339 1.00 25.92 190 SER A C 1
ATOM 1103 O O . SER A 1 190 ? 30.783 -40.356 -0.459 1.00 24.59 190 SER A O 1
ATOM 1106 N N . ALA A 1 191 ? 29.693 -38.484 -1.099 1.00 26.15 191 ALA A N 1
ATOM 1107 C CA . ALA A 1 191 ? 28.861 -39.158 -2.127 1.00 26.86 191 ALA A CA 1
ATOM 1108 C C . ALA A 1 191 ? 29.734 -39.707 -3.253 1.00 27.06 191 ALA A C 1
ATOM 1109 O O . ALA A 1 191 ? 30.768 -39.121 -3.556 1.00 25.49 191 ALA A O 1
ATOM 1111 N N . GLN A 1 192 ? 29.335 -40.822 -3.867 1.00 29.77 192 GLN A N 1
ATOM 1112 C CA . GLN A 1 192 ? 30.253 -41.543 -4.766 1.00 33.36 192 GLN A CA 1
ATOM 1113 C C . GLN A 1 192 ? 30.567 -40.731 -6.021 1.00 36.54 192 GLN A C 1
ATOM 1114 O O . GLN A 1 192 ? 31.695 -40.778 -6.510 1.00 38.74 192 GLN A O 1
ATOM 1120 N N . PRO A 1 193 ? 29.561 -40.019 -6.568 1.00 37.11 193 PRO A N 1
ATOM 1121 C CA . PRO A 1 193 ? 29.891 -38.725 -7.154 1.00 32.93 193 PRO A CA 1
ATOM 1122 C C . PRO A 1 193 ? 29.310 -37.630 -6.259 1.00 30.52 193 PRO A C 1
ATOM 1123 O O . PRO A 1 193 ? 28.121 -37.680 -5.955 1.00 31.75 193 PRO A O 1
ATOM 1127 N N . PRO A 1 194 ? 30.139 -36.670 -5.791 1.00 26.71 194 PRO A N 1
ATOM 1128 C CA . PRO A 1 194 ? 29.480 -35.543 -5.136 1.00 25.47 194 PRO A CA 1
ATOM 1129 C C . PRO A 1 194 ? 28.726 -34.711 -6.186 1.00 24.04 194 PRO A C 1
ATOM 1130 O O . PRO A 1 194 ? 29.270 -34.388 -7.240 1.00 24.42 194 PRO A O 1
ATOM 1134 N N . THR A 1 195 ? 27.463 -34.431 -5.921 1.00 21.79 195 THR A N 1
ATOM 1135 C CA . THR A 1 195 ? 26.591 -33.932 -6.956 1.00 20.58 195 THR A CA 1
ATOM 1136 C C . THR A 1 195 ? 25.377 -33.282 -6.330 1.00 20.81 195 THR A C 1
ATOM 1137 O O . THR A 1 195 ? 25.025 -33.595 -5.189 1.00 21.56 195 THR A O 1
ATOM 1141 N N . GLN A 1 196 ? 24.772 -32.339 -7.048 1.00 20.03 196 GLN A N 1
ATOM 1142 C CA . GLN A 1 196 ? 23.537 -31.698 -6.609 1.00 18.73 196 GLN A CA 1
ATOM 1143 C C . GLN A 1 196 ? 22.903 -31.078 -7.835 1.00 19.14 196 GLN A C 1
ATOM 1144 O O . GLN A 1 196 ? 23.585 -30.942 -8.870 1.00 19.19 196 GLN A O 1
ATOM 1150 N N . GLU A 1 197 ? 21.627 -30.692 -7.729 1.00 19.27 197 GLU A N 1
ATOM 1151 C CA . GLU A 1 197 ? 20.955 -29.943 -8.800 1.00 18.88 197 GLU A CA 1
ATOM 1152 C C . GLU A 1 197 ? 20.757 -28.503 -8.399 1.00 18.15 197 GLU A C 1
ATOM 1153 O O . GLU A 1 197 ? 20.314 -28.208 -7.296 1.00 18.34 197 GLU A O 1
ATOM 1159 N N . LEU A 1 198 ? 21.123 -27.601 -9.290 1.00 17.35 198 LEU A N 1
ATOM 1160 C CA . LEU A 1 198 ? 20.997 -26.172 -9.014 1.00 17.31 198 LEU A CA 1
ATOM 1161 C C . LEU A 1 198 ? 19.852 -25.649 -9.847 1.00 16.58 198 LEU A C 1
ATOM 1162 O O . LEU A 1 198 ? 19.797 -25.914 -11.041 1.00 14.93 198 LEU A O 1
ATOM 1167 N N . VAL A 1 199 ? 18.939 -24.923 -9.212 1.00 17.15 199 VAL A N 1
ATOM 1168 C CA . VAL A 1 199 ? 17.844 -24.260 -9.923 1.00 18.33 199 VAL A CA 1
ATOM 1169 C C . VAL A 1 199 ? 18.255 -22.792 -10.033 1.00 20.95 199 VAL A C 1
ATOM 1170 O O . VAL A 1 199 ? 18.498 -22.115 -9.019 1.00 23.31 199 VAL A O 1
ATOM 1174 N N . VAL A 1 200 ? 18.377 -22.342 -11.271 1.00 21.49 200 VAL A N 1
ATOM 1175 C CA . VAL A 1 200 ? 19.012 -21.075 -11.629 1.00 24.27 200 VAL A CA 1
ATOM 1176 C C . VAL A 1 200 ? 17.982 -20.256 -12.440 1.00 23.16 200 VAL A C 1
ATOM 1177 O O . VAL A 1 200 ? 17.248 -20.785 -13.259 1.00 22.51 200 VAL A O 1
ATOM 1181 N N . ARG A 1 201 ? 17.901 -18.966 -12.194 1.00 22.13 201 ARG A N 1
ATOM 1182 C CA . ARG A 1 201 ? 16.946 -18.166 -12.924 1.00 22.32 201 ARG A CA 1
ATOM 1183 C C . ARG A 1 201 ? 17.709 -17.216 -13.832 1.00 21.45 201 ARG A C 1
ATOM 1184 O O . ARG A 1 201 ? 18.736 -16.680 -13.438 1.00 20.62 201 ARG A O 1
ATOM 1192 N N . ASP A 1 202 ? 17.230 -17.023 -15.050 1.00 19.99 202 ASP A N 1
ATOM 1193 C CA . ASP A 1 202 ? 17.931 -16.138 -15.971 1.00 19.43 202 ASP A CA 1
ATOM 1194 C C . ASP A 1 202 ? 17.286 -14.734 -15.905 1.00 18.44 202 ASP A C 1
ATOM 1195 O O . ASP A 1 202 ? 16.391 -14.516 -15.079 1.00 18.63 202 ASP A O 1
ATOM 1200 N N . LEU A 1 203 ? 17.684 -13.808 -16.765 1.00 16.82 203 LEU A N 1
ATOM 1201 C CA . LEU A 1 203 ? 17.243 -12.384 -16.597 1.00 17.10 203 LEU A CA 1
ATOM 1202 C C . LEU A 1 203 ? 15.844 -12.192 -17.167 1.00 17.07 203 LEU A C 1
ATOM 1203 O O . LEU A 1 203 ? 15.226 -11.133 -17.033 1.00 15.34 203 LEU A O 1
ATOM 1208 N N . HIS A 1 204 ? 15.371 -13.239 -17.841 1.00 19.01 204 HIS A N 1
ATOM 1209 C CA . HIS A 1 204 ? 14.150 -13.200 -18.618 1.00 18.97 204 HIS A CA 1
ATOM 1210 C C . HIS A 1 204 ? 13.125 -14.044 -17.901 1.00 21.51 204 HIS A C 1
ATOM 1211 O O . HIS A 1 204 ? 12.129 -14.444 -18.506 1.00 21.74 204 HIS A O 1
ATOM 1218 N N . GLU A 1 205 ? 13.332 -14.270 -16.595 1.00 21.74 205 GLU A N 1
ATOM 1219 C CA . GLU A 1 205 ? 12.357 -14.982 -15.780 1.00 25.17 205 GLU A CA 1
ATOM 1220 C C . GLU A 1 205 ? 12.260 -16.523 -15.987 1.00 24.82 205 GLU A C 1
ATOM 1221 O O . GLU A 1 205 ? 11.455 -17.187 -15.284 1.00 24.08 205 GLU A O 1
ATOM 1227 N N . ASN A 1 206 ? 13.063 -17.070 -16.913 1.00 23.65 206 ASN A N 1
ATOM 1228 C CA . ASN A 1 206 ? 13.141 -18.507 -17.162 1.00 23.46 206 ASN A CA 1
ATOM 1229 C C . ASN A 1 206 ? 13.986 -19.188 -16.107 1.00 24.99 206 ASN A C 1
ATOM 1230 O O . ASN A 1 206 ? 14.999 -18.632 -15.623 1.00 23.25 206 ASN A O 1
ATOM 1235 N N . THR A 1 207 ? 13.562 -20.407 -15.774 1.00 21.80 207 THR A N 1
ATOM 1236 C CA . THR A 1 207 ? 14.274 -21.242 -14.849 1.00 24.24 207 THR A CA 1
ATOM 1237 C C . THR A 1 207 ? 15.046 -22.366 -15.584 1.00 23.64 207 THR A C 1
ATOM 1238 O O . THR A 1 207 ? 14.584 -22.895 -16.622 1.00 23.39 207 THR A O 1
ATOM 1242 N N . TRP A 1 208 ? 16.188 -22.749 -15.029 1.00 21.17 208 TRP A N 1
ATOM 1243 C CA . TRP A 1 208 ? 17.009 -23.804 -15.616 1.00 23.41 208 TRP A CA 1
ATOM 1244 C C . TRP A 1 208 ? 17.548 -24.591 -14.467 1.00 23.96 208 TRP A C 1
ATOM 1245 O O . TRP A 1 208 ? 18.050 -23.999 -13.535 1.00 29.84 208 TRP A O 1
ATOM 1256 N N . THR A 1 209 ? 17.487 -25.911 -14.532 1.00 23.92 209 THR A N 1
ATOM 1257 C CA . THR A 1 209 ? 18.248 -26.738 -13.607 1.00 22.79 209 THR A CA 1
ATOM 1258 C C . THR A 1 209 ? 19.563 -27.158 -14.240 1.00 23.92 209 THR A C 1
ATOM 1259 O O . THR A 1 209 ? 19.586 -27.583 -15.397 1.00 23.63 209 THR A O 1
ATOM 1263 N N . PHE A 1 210 ? 20.651 -27.040 -13.479 1.00 22.82 210 PHE A N 1
ATOM 1264 C CA . PHE A 1 210 ? 21.936 -27.573 -13.871 1.00 23.36 210 PHE A CA 1
ATOM 1265 C C . PHE A 1 210 ? 22.375 -28.603 -12.881 1.00 23.60 210 PHE A C 1
ATOM 1266 O O . PHE A 1 210 ? 22.271 -28.405 -11.679 1.00 24.08 210 PHE A O 1
ATOM 1274 N N . ARG A 1 211 ? 22.900 -29.707 -13.385 1.00 23.98 211 ARG A N 1
ATOM 1275 C CA . ARG A 1 211 ? 23.565 -30.651 -12.512 1.00 24.30 211 ARG A CA 1
ATOM 1276 C C . ARG A 1 211 ? 24.980 -30.159 -12.164 1.00 22.04 211 ARG A C 1
ATOM 1277 O O . ARG A 1 211 ? 25.787 -29.938 -13.039 1.00 21.22 211 ARG A O 1
ATOM 1285 N N . HIS A 1 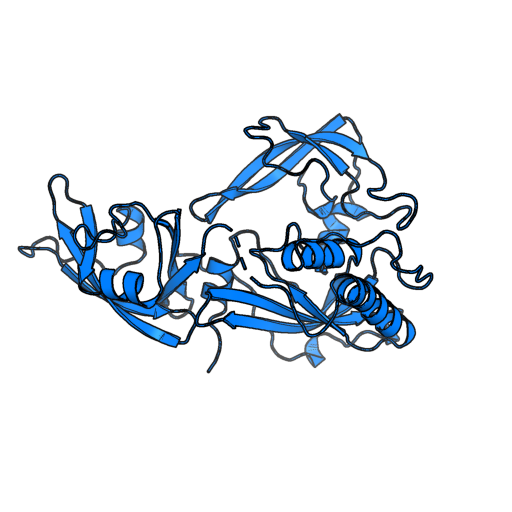212 ? 25.258 -30.002 -10.880 1.00 20.24 212 HIS A N 1
ATOM 1286 C CA . HIS A 1 212 ? 26.584 -29.633 -10.408 1.00 20.17 212 HIS A CA 1
ATOM 1287 C C . HIS A 1 212 ? 27.255 -30.871 -9.825 1.00 21.08 212 HIS A C 1
ATOM 1288 O O . HIS A 1 212 ? 26.728 -31.515 -8.891 1.00 20.85 212 HIS A O 1
ATOM 1295 N N . ILE A 1 213 ? 28.389 -31.238 -10.426 1.00 21.31 213 ILE A N 1
ATOM 1296 C CA . ILE A 1 213 ? 29.121 -32.470 -10.087 1.00 20.93 213 ILE A CA 1
ATOM 1297 C C . ILE A 1 213 ? 30.597 -32.107 -9.768 1.00 21.79 213 ILE A C 1
ATOM 1298 O O . ILE A 1 213 ? 31.128 -31.113 -10.302 1.00 18.27 213 ILE A O 1
ATOM 1303 N N . TYR A 1 214 ? 31.235 -32.889 -8.886 1.00 21.75 214 TYR A N 1
ATOM 1304 C CA . TYR A 1 214 ? 32.633 -32.690 -8.477 1.00 22.37 214 TYR A CA 1
ATOM 1305 C C . TYR A 1 214 ? 33.380 -33.973 -8.783 1.00 22.80 214 TYR A C 1
ATOM 1306 O O . TYR A 1 214 ? 33.237 -34.939 -8.055 1.00 24.63 214 TYR A O 1
ATOM 1315 N N . ARG A 1 215 ? 34.152 -33.991 -9.866 1.00 22.71 215 ARG A N 1
ATOM 1316 C CA . ARG A 1 215 ? 34.815 -35.208 -10.333 1.00 21.87 215 ARG A CA 1
ATOM 1317 C C . ARG A 1 215 ? 36.037 -34.912 -11.207 1.00 21.54 215 ARG A C 1
ATOM 1318 O O . ARG A 1 215 ? 36.291 -33.754 -11.579 1.00 20.69 215 ARG A O 1
ATOM 1326 N N . GLY A 1 216 ? 36.774 -35.973 -11.538 1.00 20.63 216 GLY A N 1
ATOM 1327 C CA . GLY A 1 216 ? 37.862 -35.912 -12.498 1.00 19.88 216 GLY A CA 1
ATOM 1328 C C . GLY A 1 216 ? 39.207 -36.133 -11.848 1.00 20.12 216 GLY A C 1
ATOM 1329 O O . GLY A 1 216 ? 39.320 -36.230 -10.620 1.00 19.38 216 GLY A O 1
ATOM 1330 N N . GLN A 1 217 ? 40.231 -36.206 -12.686 1.00 20.26 217 GLN A N 1
ATOM 1331 C CA . GLN A 1 217 ? 41.585 -36.304 -12.223 1.00 22.09 217 GLN A CA 1
ATOM 1332 C C . GLN A 1 217 ? 42.409 -35.178 -12.864 1.00 21.83 217 GLN A C 1
ATOM 1333 O O . GLN A 1 217 ? 42.896 -35.339 -13.977 1.00 23.34 217 GLN A O 1
ATOM 1339 N N . PRO A 1 218 ? 42.600 -34.042 -12.159 1.00 21.51 218 PRO A N 1
ATOM 1340 C CA . PRO A 1 218 ? 42.199 -33.725 -10.799 1.00 21.07 218 PRO A CA 1
ATOM 1341 C C . PRO A 1 218 ? 40.707 -33.417 -10.715 1.00 19.85 218 PRO A C 1
ATOM 1342 O O . PRO A 1 218 ? 40.067 -33.142 -11.728 1.00 18.96 218 PRO A O 1
ATOM 1346 N N . LYS A 1 219 ? 40.158 -33.462 -9.511 1.00 20.26 219 LYS A N 1
ATOM 1347 C CA . LYS A 1 219 ? 38.769 -33.081 -9.313 1.00 20.64 219 LYS A CA 1
ATOM 1348 C C . LYS A 1 219 ? 38.515 -31.634 -9.714 1.00 21.47 219 LYS A C 1
ATOM 1349 O O . LYS A 1 219 ? 39.356 -30.747 -9.501 1.00 20.95 219 LYS A O 1
ATOM 1355 N N . ARG A 1 220 ? 37.367 -31.433 -10.354 1.00 22.65 220 ARG A N 1
ATOM 1356 C CA . ARG A 1 220 ? 36.928 -30.149 -10.905 1.00 22.77 220 ARG A CA 1
ATOM 1357 C C . ARG A 1 220 ? 35.466 -29.982 -10.561 1.00 22.87 220 ARG A C 1
ATOM 1358 O O . ARG A 1 220 ? 34.725 -30.990 -10.501 1.00 22.65 220 ARG A O 1
ATOM 1366 N N . HIS A 1 221 ? 35.027 -28.750 -10.326 1.00 19.91 221 HIS A N 1
ATOM 1367 C CA . HIS A 1 221 ? 33.587 -28.515 -10.244 1.00 19.70 221 HIS A CA 1
ATOM 1368 C C . HIS A 1 221 ? 33.066 -28.322 -11.664 1.00 20.91 221 HIS A C 1
ATOM 1369 O O . HIS A 1 221 ? 33.642 -27.557 -12.453 1.00 23.31 221 HIS A O 1
ATOM 1376 N N . LEU A 1 222 ? 32.026 -29.070 -12.006 1.00 21.13 222 LEU A N 1
ATOM 1377 C CA . LEU A 1 222 ? 31.425 -29.013 -13.316 1.00 25.07 222 LEU A CA 1
ATOM 1378 C C . LEU A 1 222 ? 29.912 -28.854 -13.232 1.00 24.68 222 LEU A C 1
ATOM 1379 O O . LEU A 1 222 ? 29.282 -29.302 -12.272 1.00 26.82 222 LEU A O 1
ATOM 1384 N N . LEU A 1 223 ? 29.359 -28.178 -14.233 1.00 23.27 223 LEU A N 1
ATOM 1385 C CA . LEU A 1 223 ? 27.942 -28.224 -14.546 1.00 22.78 223 LEU A CA 1
ATOM 1386 C C . LEU A 1 223 ? 27.804 -29.152 -15.733 1.00 24.57 223 LEU A C 1
ATOM 1387 O O . LEU A 1 223 ? 28.393 -28.888 -16.807 1.00 22.54 223 LEU A O 1
ATOM 1392 N N . THR A 1 224 ? 27.023 -30.222 -15.563 1.00 24.37 224 THR A N 1
ATOM 1393 C CA . THR A 1 224 ? 26.805 -31.171 -16.641 1.00 26.66 224 THR A CA 1
ATOM 1394 C C . THR A 1 224 ? 25.359 -31.140 -17.117 1.00 28.66 224 THR A C 1
ATOM 1395 O O . THR A 1 224 ? 24.999 -30.271 -17.898 1.00 28.30 224 THR A O 1
ATOM 1399 N N . THR A 1 225 ? 24.509 -32.059 -16.647 1.00 27.93 225 THR A N 1
ATOM 1400 C CA . THR A 1 225 ? 23.177 -32.151 -17.254 1.00 26.70 225 THR A CA 1
ATOM 1401 C C . THR A 1 225 ? 22.456 -30.798 -17.238 1.00 26.45 225 THR A C 1
ATOM 1402 O O . THR A 1 225 ? 22.366 -30.150 -16.186 1.00 26.06 225 THR A O 1
ATOM 1406 N N . GLY A 1 226 ? 21.982 -30.358 -18.403 1.00 22.54 226 GLY A N 1
ATOM 1407 C CA . GLY A 1 226 ? 21.199 -29.121 -18.456 1.00 23.29 226 GLY A CA 1
ATOM 1408 C C . GLY A 1 226 ? 21.991 -27.930 -18.974 1.00 23.88 226 GLY A C 1
ATOM 1409 O O . GLY A 1 226 ? 21.419 -26.985 -19.550 1.00 24.96 226 GLY A O 1
ATOM 1410 N N . TRP A 1 227 ? 23.306 -27.993 -18.760 1.00 22.57 227 TRP A N 1
ATOM 1411 C CA . TRP A 1 227 ? 24.248 -27.018 -19.270 1.00 24.15 227 TRP A CA 1
ATOM 1412 C C . TRP A 1 227 ? 24.267 -26.903 -20.795 1.00 22.05 227 TRP A C 1
ATOM 1413 O O . TRP A 1 227 ? 24.192 -25.809 -21.337 1.00 22.09 227 TRP A O 1
ATOM 1424 N N . SER A 1 228 ? 24.447 -28.038 -21.450 1.00 22.83 228 SER A N 1
ATOM 1425 C CA . SER A 1 228 ? 24.400 -28.153 -22.909 1.00 22.49 228 SER A CA 1
ATOM 1426 C C . SER A 1 228 ? 23.037 -27.747 -23.503 1.00 22.19 228 SER A C 1
ATOM 1427 O O . SER A 1 228 ? 22.983 -27.207 -24.610 1.00 19.16 228 SER A O 1
ATOM 1430 N N . LEU A 1 229 ? 21.945 -27.973 -22.746 1.00 21.75 229 LEU A N 1
ATOM 1431 C CA . LEU A 1 229 ? 20.599 -27.477 -23.125 1.00 21.46 229 LEU A CA 1
ATOM 1432 C C . LEU A 1 229 ? 20.560 -25.922 -23.156 1.00 20.39 229 LEU A C 1
ATOM 1433 O O . LEU A 1 229 ? 20.066 -25.293 -24.101 1.00 19.06 229 LEU A O 1
ATOM 1438 N N . PHE A 1 230 ? 21.132 -25.328 -22.126 1.00 22.54 230 PHE A N 1
ATOM 1439 C CA . PHE A 1 230 ? 21.277 -23.873 -21.999 1.00 22.43 230 PHE A CA 1
ATOM 1440 C C . PHE A 1 230 ? 22.109 -23.331 -23.165 1.00 22.94 230 PHE A C 1
ATOM 1441 O O . PHE A 1 230 ? 21.657 -22.429 -23.904 1.00 23.18 230 PHE A O 1
ATOM 1449 N N . VAL A 1 231 ? 23.294 -23.907 -23.360 1.00 21.44 231 VAL A N 1
ATOM 1450 C CA . VAL A 1 231 ? 24.216 -23.480 -24.416 1.00 21.44 231 VAL A CA 1
ATOM 1451 C C . VAL A 1 231 ? 23.541 -23.581 -25.799 1.00 22.85 231 VAL A C 1
ATOM 1452 O O . VAL A 1 231 ? 23.597 -22.637 -26.598 1.00 23.85 231 VAL A O 1
ATOM 1456 N N . GLY A 1 232 ? 22.895 -24.718 -26.055 1.00 22.83 232 GLY A N 1
ATOM 1457 C CA . GLY A 1 232 ? 22.139 -24.937 -27.265 1.00 22.77 232 GLY A CA 1
ATOM 1458 C C . GLY A 1 232 ? 21.010 -23.935 -27.414 1.00 24.06 232 GLY A C 1
ATOM 1459 O O . GLY A 1 232 ? 20.950 -23.214 -28.400 1.00 25.58 232 GLY A O 1
ATOM 1460 N N . SER A 1 233 ? 20.125 -23.876 -26.424 1.00 23.23 233 SER A N 1
ATOM 1461 C CA . SER A 1 233 ? 18.958 -22.998 -26.492 1.00 22.60 233 SER A CA 1
ATOM 1462 C C . SER A 1 233 ? 19.357 -21.523 -26.703 1.00 21.58 233 SER A C 1
ATOM 1463 O O . SER A 1 233 ? 18.677 -20.782 -27.407 1.00 20.12 233 SER A O 1
ATOM 1466 N N . LYS A 1 234 ? 20.424 -21.081 -26.045 1.00 21.29 234 LYS A N 1
ATOM 1467 C CA . LYS A 1 234 ? 20.827 -19.676 -26.155 1.00 21.05 234 LYS A CA 1
ATOM 1468 C C . LYS A 1 234 ? 21.879 -19.404 -27.211 1.00 22.67 234 LYS A C 1
ATOM 1469 O O . LYS A 1 234 ? 22.255 -18.247 -27.406 1.00 22.81 234 LYS A O 1
ATOM 1475 N N . ARG A 1 235 ? 22.327 -20.459 -27.907 1.00 24.35 235 ARG A N 1
ATOM 1476 C CA . ARG A 1 235 ? 23.262 -20.305 -29.005 1.00 23.39 235 ARG A CA 1
ATOM 1477 C C . ARG A 1 235 ? 24.561 -19.636 -28.537 1.00 22.47 235 ARG A C 1
ATOM 1478 O O . ARG A 1 235 ? 25.108 -18.762 -29.202 1.00 21.41 235 ARG A O 1
ATOM 1486 N N . LEU A 1 236 ? 25.022 -20.021 -27.354 1.00 22.06 236 LEU A N 1
ATOM 1487 C CA . LEU A 1 236 ? 26.288 -19.514 -26.823 1.00 21.75 236 LEU A CA 1
ATOM 1488 C C . LEU A 1 236 ? 27.445 -20.173 -27.576 1.00 21.82 236 LEU A C 1
ATOM 1489 O O . LEU A 1 236 ? 27.320 -21.291 -28.082 1.00 23.43 236 LEU A O 1
ATOM 1494 N N . ARG A 1 237 ? 28.552 -19.455 -27.679 1.00 20.98 237 ARG A N 1
ATOM 1495 C CA . ARG A 1 237 ? 29.772 -19.934 -28.326 1.00 21.61 237 ARG A CA 1
ATOM 1496 C C . ARG A 1 237 ? 30.936 -19.615 -27.422 1.00 21.14 237 ARG A C 1
ATOM 1497 O O . ARG A 1 237 ? 30.827 -18.757 -26.510 1.00 20.64 237 ARG A O 1
ATOM 1505 N N . ALA A 1 238 ? 32.058 -20.274 -27.677 1.00 19.64 238 ALA A N 1
ATOM 1506 C CA . ALA A 1 238 ? 33.304 -19.931 -26.999 1.00 21.31 238 ALA A CA 1
ATOM 1507 C C . ALA A 1 238 ? 33.664 -18.458 -27.290 1.00 21.42 238 ALA A C 1
ATOM 1508 O O . ALA A 1 238 ? 33.558 -17.996 -28.443 1.00 20.97 238 ALA A O 1
ATOM 1510 N N . GLY A 1 239 ? 34.106 -17.741 -26.259 1.00 21.96 239 GLY A N 1
ATOM 1511 C CA . GLY A 1 239 ? 34.290 -16.286 -26.345 1.00 22.56 239 GLY A CA 1
ATOM 1512 C C . GLY A 1 239 ? 33.194 -15.497 -25.627 1.00 24.28 239 GLY A C 1
ATOM 1513 O O . GLY A 1 239 ? 33.461 -14.442 -25.043 1.00 24.61 239 GLY A O 1
ATOM 1514 N N . ASP A 1 240 ? 31.962 -16.001 -25.661 1.00 23.38 240 ASP A N 1
ATOM 1515 C CA . ASP A 1 240 ? 30.851 -15.360 -24.953 1.00 24.26 240 ASP A CA 1
ATOM 1516 C C . ASP A 1 240 ? 31.159 -15.486 -23.449 1.00 24.17 240 ASP A C 1
ATOM 1517 O O . ASP A 1 240 ? 31.972 -16.333 -23.055 1.00 28.52 240 ASP A O 1
ATOM 1522 N N . SER A 1 241 ? 30.578 -14.642 -22.607 1.00 22.96 241 SER A N 1
ATOM 1523 C CA . SER A 1 241 ? 30.699 -14.903 -21.162 1.00 22.55 241 SER A CA 1
ATOM 1524 C C . SER A 1 241 ? 29.413 -15.339 -20.539 1.00 23.99 241 SER A C 1
ATOM 1525 O O . SER A 1 241 ? 28.332 -15.039 -21.076 1.00 22.85 241 SER A O 1
ATOM 1528 N N . VAL A 1 242 ? 29.538 -16.098 -19.428 1.00 22.68 242 VAL A N 1
ATOM 1529 C CA . VAL A 1 242 ? 28.413 -16.449 -18.587 1.00 19.91 242 VAL A CA 1
ATOM 1530 C C . VAL A 1 242 ? 28.743 -15.969 -17.178 1.00 21.01 242 VAL A C 1
ATOM 1531 O O . VAL A 1 242 ? 29.898 -16.012 -16.782 1.00 20.23 242 VAL A O 1
ATOM 1535 N N . LEU A 1 243 ? 27.721 -15.532 -16.435 1.00 20.25 243 LEU A N 1
ATOM 1536 C CA . LEU A 1 243 ? 27.895 -14.982 -15.085 1.00 21.30 243 LEU A CA 1
ATOM 1537 C C . LEU A 1 243 ? 26.866 -15.674 -14.217 1.00 21.28 243 LEU A C 1
ATOM 1538 O O . LEU A 1 243 ? 25.730 -15.749 -14.655 1.00 19.69 243 LEU A O 1
ATOM 1543 N N . PHE A 1 244 ? 27.256 -16.112 -13.003 1.00 20.84 244 PHE A N 1
ATOM 1544 C CA . PHE A 1 244 ? 26.323 -16.512 -11.941 1.00 21.66 244 PHE A CA 1
ATOM 1545 C C . PHE A 1 244 ? 26.398 -15.552 -10.748 1.00 19.39 244 PHE A C 1
ATOM 1546 O O . PHE A 1 244 ? 27.493 -15.095 -10.384 1.00 20.77 244 PHE A O 1
ATOM 1554 N N . ILE A 1 245 ? 25.242 -15.204 -10.172 1.00 19.72 245 ILE A N 1
ATOM 1555 C CA . ILE A 1 245 ? 25.175 -14.300 -8.984 1.00 17.96 245 ILE A CA 1
ATOM 1556 C C . ILE A 1 245 ? 24.225 -14.890 -7.945 1.00 18.15 245 ILE A C 1
ATOM 1557 O O . ILE A 1 245 ? 23.400 -15.755 -8.290 1.00 17.94 245 ILE A O 1
ATOM 1562 N N . ARG A 1 246 ? 24.336 -14.445 -6.686 1.00 20.28 246 ARG A N 1
ATOM 1563 C CA . ARG A 1 246 ? 23.230 -14.520 -5.709 1.00 20.79 246 ARG A CA 1
ATOM 1564 C C . ARG A 1 246 ? 22.661 -13.129 -5.563 1.00 22.86 246 ARG A C 1
ATOM 1565 O O . ARG A 1 246 ? 23.411 -12.187 -5.250 1.00 25.52 246 ARG A O 1
ATOM 1573 N N . ASP A 1 247 ? 21.360 -12.963 -5.769 1.00 23.17 247 ASP A N 1
ATOM 1574 C CA . ASP A 1 247 ? 20.783 -11.649 -5.534 1.00 23.21 247 ASP A CA 1
ATOM 1575 C C . ASP A 1 247 ? 20.478 -11.386 -4.057 1.00 25.98 247 ASP A C 1
ATOM 1576 O O . ASP A 1 247 ? 20.799 -12.204 -3.193 1.00 23.20 247 ASP A O 1
ATOM 1581 N N . GLU A 1 248 ? 19.878 -10.233 -3.783 1.00 27.55 248 GLU A N 1
ATOM 1582 C CA . GLU A 1 248 ? 19.604 -9.780 -2.417 1.00 29.88 248 GLU A CA 1
ATOM 1583 C C . GLU A 1 248 ? 18.718 -10.778 -1.668 1.00 30.64 248 GLU A C 1
ATOM 1584 O O . GLU A 1 248 ? 18.815 -10.914 -0.455 1.00 31.22 248 GLU A O 1
ATOM 1590 N N . LYS A 1 249 ? 17.864 -11.470 -2.419 1.00 30.74 249 LYS A N 1
ATOM 1591 C CA . LYS A 1 249 ? 16.962 -12.489 -1.903 1.00 29.31 249 LYS A CA 1
ATOM 1592 C C . LYS A 1 249 ? 17.635 -13.861 -1.856 1.00 27.07 249 LYS A C 1
ATOM 1593 O O . LYS A 1 249 ? 16.973 -14.873 -1.608 1.00 24.78 249 LYS A O 1
ATOM 1599 N N . SER A 1 250 ? 18.948 -13.879 -2.092 1.00 25.70 250 SER A N 1
ATOM 1600 C CA . SER A 1 250 ? 19.749 -15.104 -2.164 1.00 25.53 250 SER A CA 1
ATOM 1601 C C . SER A 1 250 ? 19.305 -16.080 -3.269 1.00 25.15 250 SER A C 1
ATOM 1602 O O . SER A 1 250 ? 19.464 -17.289 -3.128 1.00 22.75 250 SER A O 1
ATOM 1605 N N . GLN A 1 251 ? 18.780 -15.531 -4.364 1.00 24.19 251 GLN A N 1
ATOM 1606 C CA . GLN A 1 251 ? 18.434 -16.273 -5.554 1.00 22.63 251 GLN A CA 1
ATOM 1607 C C . GLN A 1 251 ? 19.634 -16.447 -6.483 1.00 24.01 251 GLN A C 1
ATOM 1608 O O . GLN A 1 251 ? 20.340 -15.466 -6.783 1.00 20.03 251 GLN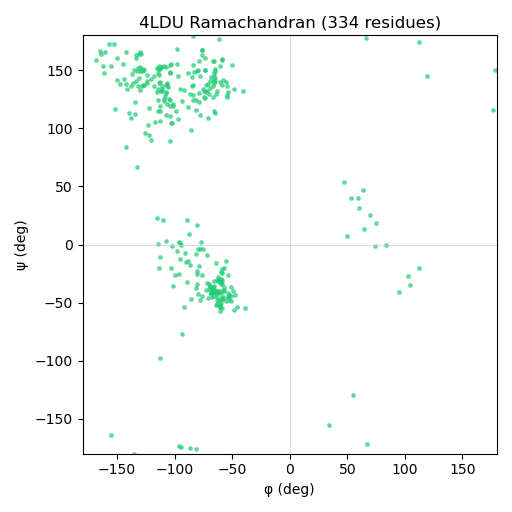 A O 1
ATOM 1614 N N . LEU A 1 252 ? 19.787 -17.672 -7.004 1.00 21.54 252 LEU A N 1
ATOM 1615 C CA . LEU A 1 252 ? 20.843 -18.044 -7.860 1.00 18.83 252 LEU A CA 1
ATOM 1616 C C . LEU A 1 252 ? 20.428 -17.751 -9.299 1.00 21.14 252 LEU A C 1
ATOM 1617 O O . LEU A 1 252 ? 19.437 -18.262 -9.821 1.00 21.51 252 LEU A O 1
ATOM 1622 N N . MET A 1 253 ? 21.169 -16.871 -9.937 1.00 20.31 253 MET A N 1
ATOM 1623 C CA . MET A 1 253 ? 20.733 -16.399 -11.231 1.00 20.82 253 MET A CA 1
ATOM 1624 C C . MET A 1 253 ? 21.851 -16.533 -12.164 1.00 21.83 253 MET A C 1
ATOM 1625 O O . MET A 1 253 ? 23.0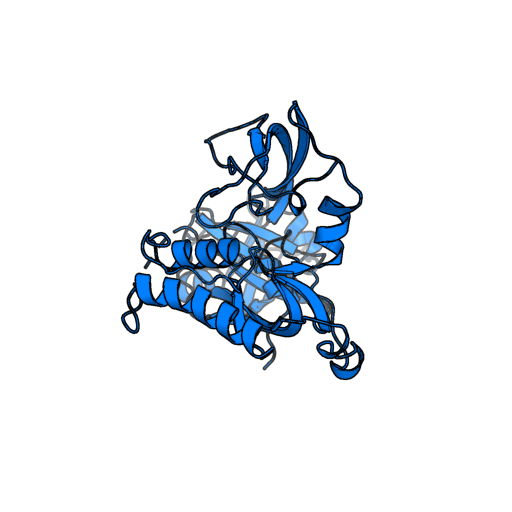00 -16.713 -11.722 1.00 25.34 253 MET A O 1
ATOM 1630 N N . VAL A 1 254 ? 21.553 -16.472 -13.463 1.00 22.32 254 VAL A N 1
ATOM 1631 C CA . VAL A 1 254 ? 22.594 -16.608 -14.434 1.00 20.11 254 VAL A CA 1
ATOM 1632 C C . VAL A 1 254 ? 22.449 -15.559 -15.555 1.00 20.36 254 VAL A C 1
ATOM 1633 O O . VAL A 1 254 ? 21.365 -15.317 -16.044 1.00 19.30 254 VAL A O 1
ATOM 1637 N N . GLY A 1 255 ? 23.564 -14.983 -15.997 1.00 18.88 255 GLY A N 1
ATOM 1638 C CA . GLY A 1 255 ? 23.478 -13.951 -17.023 1.00 17.89 255 GLY A CA 1
ATOM 1639 C C . GLY A 1 255 ? 24.465 -14.289 -18.090 1.00 18.29 255 GLY A C 1
ATOM 1640 O O . GLY A 1 255 ? 25.398 -15.105 -17.866 1.00 17.52 255 GLY A O 1
ATOM 1641 N N . VAL A 1 256 ? 24.284 -13.655 -19.243 1.00 19.61 256 VAL A N 1
ATOM 1642 C CA . VAL A 1 256 ? 25.095 -13.941 -20.448 1.00 19.17 256 VAL A CA 1
ATOM 1643 C C . VAL A 1 256 ? 25.579 -12.648 -21.128 1.00 18.89 256 VAL A C 1
ATOM 1644 O O . VAL A 1 256 ? 24.813 -11.682 -21.243 1.00 17.02 256 VAL A O 1
ATOM 1648 N N . ARG A 1 257 ? 26.822 -12.637 -21.632 1.00 20.01 257 ARG A N 1
ATOM 1649 C CA . ARG A 1 257 ? 27.284 -11.576 -22.556 1.00 21.61 257 ARG A CA 1
ATOM 1650 C C . ARG A 1 257 ? 27.711 -12.212 -23.847 1.00 23.34 257 ARG A C 1
ATOM 1651 O O . ARG A 1 257 ? 28.292 -13.296 -23.827 1.00 27.22 257 ARG A O 1
ATOM 1659 N N . ARG A 1 258 ? 27.443 -11.572 -24.976 1.00 22.75 258 ARG A N 1
ATOM 1660 C CA . ARG A 1 258 ? 27.839 -12.136 -26.249 1.00 24.66 258 ARG A CA 1
ATOM 1661 C C . ARG A 1 258 ? 29.027 -11.361 -26.751 1.00 23.66 258 ARG A C 1
ATOM 1662 O O . ARG A 1 258 ? 29.069 -10.143 -26.611 1.00 23.82 258 ARG A O 1
ATOM 1670 N N . ALA A 1 259 ? 30.027 -12.076 -27.252 1.00 23.68 259 ALA A N 1
ATOM 1671 C CA . ALA A 1 259 ? 31.217 -11.444 -27.831 1.00 25.57 259 ALA A CA 1
ATOM 1672 C C . ALA A 1 259 ? 30.908 -10.833 -29.183 1.00 27.06 259 ALA A C 1
ATOM 1673 O O . ALA A 1 259 ? 29.924 -11.208 -29.818 1.00 25.83 259 ALA A O 1
ATOM 1675 N N . ASN A 1 260 ? 31.774 -9.901 -29.591 1.00 32.80 260 ASN A N 1
ATOM 1676 C CA . ASN A 1 260 ? 31.716 -9.105 -30.834 1.00 38.86 260 ASN A CA 1
ATOM 1677 C C . ASN A 1 260 ? 30.342 -8.692 -31.411 1.00 39.39 260 ASN A C 1
ATOM 1678 O O . ASN A 1 260 ? 29.433 -9.510 -31.587 1.00 38.48 260 ASN A O 1
ATOM 1683 N N . LEU A 1 266 ? 22.489 -5.752 -38.001 1.00 36.40 266 LEU A N 1
ATOM 1684 C CA . LEU A 1 266 ? 21.414 -5.374 -38.913 1.00 36.94 266 LEU A CA 1
ATOM 1685 C C . LEU A 1 266 ? 20.944 -3.937 -38.658 1.00 36.70 266 LEU A C 1
ATOM 1686 O O . LEU A 1 266 ? 20.430 -3.638 -37.573 1.00 37.14 266 LEU A O 1
ATOM 1691 N N . PRO A 1 267 ? 21.147 -3.047 -39.654 1.00 35.86 267 PRO A N 1
ATOM 1692 C CA . PRO A 1 267 ? 20.735 -1.630 -39.648 1.00 36.52 267 PRO A CA 1
ATOM 1693 C C . PRO A 1 267 ? 19.225 -1.400 -39.506 1.00 36.00 267 PRO A C 1
ATOM 1694 O O . PRO A 1 267 ? 18.419 -2.261 -39.873 1.00 35.72 267 PRO A O 1
ATOM 1698 N N . SER A 1 268 ? 18.861 -0.239 -38.963 1.00 36.79 268 SER A N 1
ATOM 1699 C CA . SER A 1 268 ? 17.460 0.180 -38.880 1.00 36.72 268 SER A CA 1
ATOM 1700 C C . SER A 1 268 ? 17.000 0.517 -40.284 1.00 35.92 268 SER A C 1
ATOM 1701 O O . SER A 1 268 ? 17.749 1.092 -41.100 1.00 35.49 268 SER A O 1
ATOM 1704 N N . SER A 1 269 ? 15.787 0.081 -40.588 1.00 35.43 269 SER A N 1
ATOM 1705 C CA . SER A 1 269 ? 15.174 0.421 -41.856 1.00 31.07 269 SER A CA 1
ATOM 1706 C C . SER A 1 269 ? 13.935 1.290 -41.615 1.00 27.06 269 SER A C 1
ATOM 1707 O O . SER A 1 269 ? 13.045 1.346 -42.470 1.00 25.08 269 SER A O 1
ATOM 1710 N N . VAL A 1 270 ? 13.899 1.957 -40.451 1.00 23.47 270 VAL A N 1
ATOM 1711 C CA . VAL A 1 270 ? 12.882 2.991 -40.160 1.00 21.40 270 VAL A CA 1
ATOM 1712 C C . VAL A 1 270 ? 13.349 4.397 -40.554 1.00 17.67 270 VAL A C 1
ATOM 1713 O O . VAL A 1 270 ? 12.657 5.090 -41.262 1.00 16.43 270 VAL A O 1
ATOM 1717 N N . LEU A 1 271 ? 14.517 4.781 -40.056 1.00 15.86 271 LEU A N 1
ATOM 1718 C CA . LEU A 1 271 ? 15.196 6.078 -40.252 1.00 15.80 271 LEU A CA 1
ATOM 1719 C C . LEU A 1 271 ? 16.663 5.889 -40.665 1.00 15.59 271 LEU A C 1
ATOM 1720 O O . LEU A 1 271 ? 17.333 4.995 -40.117 1.00 13.60 271 LEU A O 1
ATOM 1725 N N . SER A 1 272 ? 17.159 6.763 -41.561 1.00 15.39 272 SER A N 1
ATOM 1726 C CA . SER A 1 272 ? 18.559 6.810 -41.965 1.00 16.16 272 SER A CA 1
ATOM 1727 C C . SER A 1 272 ? 19.467 7.055 -40.750 1.00 16.56 272 SER A C 1
ATOM 1728 O O . SER A 1 272 ? 19.015 7.477 -39.646 1.00 16.59 272 SER A O 1
ATOM 1731 N N . ALA A 1 273 ? 20.735 6.706 -40.927 1.00 17.45 273 ALA A N 1
ATOM 1732 C CA . ALA A 1 273 ? 21.737 6.833 -39.865 1.00 19.17 273 ALA A CA 1
ATOM 1733 C C . ALA A 1 273 ? 21.861 8.319 -39.474 1.00 20.88 273 ALA A C 1
ATOM 1734 O O . ALA A 1 273 ? 21.747 8.688 -38.262 1.00 20.32 273 ALA A O 1
ATOM 1736 N N . ASP A 1 274 ? 22.003 9.154 -40.497 1.00 19.63 274 ASP A N 1
ATOM 1737 C CA . ASP A 1 274 ? 21.981 10.607 -40.325 1.00 23.45 274 ASP A CA 1
ATOM 1738 C C . ASP A 1 274 ? 20.806 11.176 -39.555 1.00 23.24 274 ASP A C 1
ATOM 1739 O O . ASP A 1 274 ? 21.017 12.019 -38.699 1.00 26.13 274 ASP A O 1
ATOM 1744 N N . SER A 1 275 ? 19.594 10.705 -39.838 1.00 20.67 275 SER A N 1
ATOM 1745 C CA . SER A 1 275 ? 18.394 11.236 -39.220 1.00 21.08 275 SER A CA 1
ATOM 1746 C C . SER A 1 275 ? 18.354 10.865 -37.765 1.00 19.92 275 SER A C 1
ATOM 1747 O O . SER A 1 275 ? 17.863 11.621 -36.945 1.00 20.91 275 SER A O 1
ATOM 1750 N N . MET A 1 276 ? 18.851 9.670 -37.462 1.00 20.35 276 MET A N 1
ATOM 1751 C CA . MET A 1 276 ? 18.949 9.191 -36.091 1.00 20.44 276 MET A CA 1
ATOM 1752 C C . MET A 1 276 ? 19.913 10.124 -35.294 1.00 20.46 276 MET A C 1
ATOM 1753 O O . MET A 1 276 ? 19.620 10.528 -34.138 1.00 18.51 276 MET A O 1
ATOM 1758 N N . HIS A 1 277 ? 21.008 10.495 -35.944 1.00 19.83 277 HIS A N 1
ATOM 1759 C CA . HIS A 1 277 ? 22.039 11.398 -35.384 1.00 24.05 277 HIS A CA 1
ATOM 1760 C C . HIS A 1 277 ? 21.524 12.798 -35.241 1.00 25.75 277 HIS A C 1
ATOM 1761 O O . HIS A 1 277 ? 21.831 13.463 -34.254 1.00 29.49 277 HIS A O 1
ATOM 1768 N N . ILE A 1 278 ? 20.703 13.217 -36.203 1.00 22.52 278 ILE A N 1
ATOM 1769 C CA . ILE A 1 278 ? 20.077 14.519 -36.137 1.00 23.80 278 ILE A CA 1
ATOM 1770 C C . ILE A 1 278 ? 19.029 14.514 -35.028 1.00 23.62 278 ILE A C 1
ATOM 1771 O O . ILE A 1 278 ? 18.913 15.503 -34.305 1.00 23.54 278 ILE A O 1
ATOM 1776 N N . GLY A 1 279 ? 18.306 13.394 -34.874 1.00 22.89 279 GLY A N 1
ATOM 1777 C CA . GLY A 1 279 ? 17.238 13.280 -33.883 1.00 22.56 279 GLY A CA 1
ATOM 1778 C C . GLY A 1 279 ? 17.712 13.326 -32.450 1.00 25.15 279 GLY A C 1
ATOM 1779 O O . GLY A 1 279 ? 17.030 13.879 -31.579 1.00 29.56 279 GLY A O 1
ATOM 1780 N N . VAL A 1 280 ? 18.837 12.674 -32.177 1.00 24.62 280 VAL A N 1
ATOM 1781 C CA . VAL A 1 280 ? 19.512 12.785 -30.903 1.00 25.82 280 VAL A CA 1
ATOM 1782 C C . VAL A 1 280 ? 19.672 14.275 -30.492 1.00 25.60 280 VAL A C 1
ATOM 1783 O O . VAL A 1 280 ? 19.240 14.669 -29.419 1.00 22.66 280 VAL A O 1
ATOM 1787 N N . LEU A 1 281 ? 20.305 15.059 -31.358 1.00 22.66 281 LEU A N 1
ATOM 1788 C CA . LEU A 1 281 ? 20.518 16.484 -31.147 1.00 23.24 281 LEU A CA 1
ATOM 1789 C C . LEU A 1 281 ? 19.221 17.306 -31.065 1.00 23.28 281 LEU A C 1
ATOM 1790 O O . LEU A 1 281 ? 19.059 18.116 -30.132 1.00 22.73 281 LEU A O 1
ATOM 1795 N N . ALA A 1 282 ? 18.289 17.090 -32.014 1.00 20.83 282 ALA A N 1
ATOM 1796 C CA . ALA A 1 282 ? 17.038 17.824 -32.016 1.00 19.94 282 ALA A CA 1
ATOM 1797 C C . ALA A 1 282 ? 16.156 17.535 -30.783 1.00 21.19 282 ALA A C 1
ATOM 1798 O O . ALA A 1 282 ? 15.547 18.480 -30.225 1.00 18.72 282 ALA A O 1
ATOM 1800 N N . ALA A 1 283 ? 16.092 16.266 -30.352 1.00 18.65 283 ALA A N 1
ATOM 1801 C CA . ALA A 1 283 ? 15.257 15.941 -29.157 1.00 21.74 283 ALA A CA 1
ATOM 1802 C C . ALA A 1 283 ? 15.762 16.702 -27.911 1.00 20.59 283 ALA A C 1
ATOM 1803 O O . ALA A 1 283 ? 14.989 17.345 -27.241 1.00 22.88 283 ALA A O 1
ATOM 1805 N N . ALA A 1 284 ? 17.060 16.603 -27.621 1.00 21.03 284 ALA A N 1
ATOM 1806 C CA . ALA A 1 284 ? 17.702 17.412 -26.552 1.00 19.98 284 ALA A CA 1
ATOM 1807 C C . ALA A 1 284 ? 17.524 18.923 -26.687 1.00 20.21 284 ALA A C 1
ATOM 1808 O O . ALA A 1 284 ? 17.175 19.571 -25.708 1.00 17.28 284 ALA A O 1
ATOM 1810 N N . ALA A 1 285 ? 17.782 19.497 -27.874 1.00 19.73 285 ALA A N 1
ATOM 1811 C CA . ALA A 1 285 ? 17.526 20.931 -28.086 1.00 20.68 285 ALA A CA 1
ATOM 1812 C C . ALA A 1 285 ? 16.038 21.336 -27.870 1.00 22.23 285 ALA A C 1
ATOM 1813 O O . ALA A 1 285 ? 15.758 22.422 -27.392 1.00 20.47 285 ALA A O 1
ATOM 1815 N N . HIS A 1 286 ? 15.092 20.451 -28.207 1.00 24.32 286 HIS A N 1
ATOM 1816 C CA . HIS A 1 286 ? 13.682 20.798 -28.111 1.00 26.31 286 HIS A CA 1
ATOM 1817 C C . HIS A 1 286 ? 13.229 20.640 -26.646 1.00 25.36 286 HIS A C 1
ATOM 1818 O O . HIS A 1 286 ? 12.414 21.386 -26.156 1.00 24.29 286 HIS A O 1
ATOM 1825 N N . ALA A 1 287 ? 13.807 19.667 -25.958 1.00 23.25 287 ALA A N 1
ATOM 1826 C CA . ALA A 1 287 ? 13.567 19.478 -24.547 1.00 22.90 287 ALA A CA 1
ATOM 1827 C C . ALA A 1 287 ? 14.145 20.646 -23.728 1.00 22.66 287 ALA A C 1
ATOM 1828 O O . ALA A 1 287 ? 13.532 21.071 -22.756 1.00 18.74 287 ALA A O 1
ATOM 1830 N N . THR A 1 288 ? 15.318 21.146 -24.138 1.00 21.82 288 THR A N 1
ATOM 1831 C CA . THR A 1 288 ? 15.960 22.289 -23.481 1.00 23.88 288 THR A CA 1
ATOM 1832 C C . THR A 1 288 ? 15.107 23.537 -23.632 1.00 23.26 288 THR A C 1
ATOM 1833 O O . THR A 1 288 ? 14.800 24.177 -22.641 1.00 24.53 288 THR A O 1
ATOM 1837 N N . ALA A 1 289 ? 14.713 23.870 -24.862 1.00 23.57 289 ALA A N 1
ATOM 1838 C CA . ALA A 1 289 ? 13.812 25.020 -25.076 1.00 24.75 289 ALA A CA 1
ATOM 1839 C C . ALA A 1 289 ? 12.509 24.989 -24.250 1.00 25.97 289 ALA A C 1
ATOM 1840 O O . ALA A 1 289 ? 12.102 26.037 -23.735 1.00 24.00 289 ALA A O 1
ATOM 1842 N N . ASN A 1 290 ? 11.865 23.812 -24.128 1.00 25.14 290 ASN A N 1
ATOM 1843 C CA . ASN A 1 290 ? 10.552 23.725 -23.473 1.00 25.20 290 ASN A CA 1
ATOM 1844 C C . ASN A 1 290 ? 10.576 23.186 -22.067 1.00 25.31 290 ASN A C 1
ATOM 1845 O O . ASN A 1 290 ? 9.531 23.117 -21.422 1.00 25.52 290 ASN A O 1
ATOM 1850 N N . ARG A 1 291 ? 11.765 22.829 -21.586 1.00 24.26 291 ARG A N 1
ATOM 1851 C CA . ARG A 1 291 ? 11.903 22.089 -20.343 1.00 26.56 291 ARG A CA 1
ATOM 1852 C C . ARG A 1 291 ? 10.921 20.910 -20.300 1.00 24.51 291 ARG A C 1
ATOM 1853 O O . ARG A 1 291 ? 10.143 20.775 -19.372 1.00 19.78 291 ARG A O 1
ATOM 1861 N N . THR A 1 292 ? 10.958 20.057 -21.322 1.00 23.04 292 THR A N 1
ATOM 1862 C CA . THR A 1 292 ? 10.136 18.853 -21.290 1.00 23.47 292 THR A CA 1
ATOM 1863 C C . THR A 1 292 ? 11.031 17.623 -21.167 1.00 23.28 292 THR A C 1
ATOM 1864 O O . THR A 1 292 ? 12.172 17.658 -21.604 1.00 25.17 292 THR A O 1
ATOM 1868 N N . PRO A 1 293 ? 10.514 16.531 -20.584 1.00 22.00 293 PRO A N 1
ATOM 1869 C CA . PRO A 1 293 ? 11.248 15.268 -20.505 1.00 20.59 293 PRO A CA 1
ATOM 1870 C C . PRO A 1 293 ? 11.670 14.692 -21.883 1.00 21.00 293 PRO A C 1
ATOM 1871 O O . PRO A 1 293 ? 10.943 14.794 -22.867 1.00 21.94 293 PRO A O 1
ATOM 1875 N N . PHE A 1 294 ? 12.854 14.111 -21.972 1.00 19.89 294 PHE A N 1
ATOM 1876 C CA . PHE A 1 294 ? 13.184 13.353 -23.172 1.00 19.54 294 PHE A CA 1
ATOM 1877 C C . PHE A 1 294 ? 13.826 12.059 -22.699 1.00 20.76 294 PHE A C 1
ATOM 1878 O O . PHE A 1 294 ? 14.439 12.009 -21.614 1.00 19.84 294 PHE A O 1
ATOM 1886 N N . LEU A 1 295 ? 13.635 11.020 -23.503 1.00 20.85 295 LEU A N 1
ATOM 1887 C CA . LEU A 1 295 ? 13.979 9.662 -23.152 1.00 20.99 295 LEU A CA 1
ATOM 1888 C C . LEU A 1 295 ? 15.211 9.222 -23.912 1.00 24.86 295 LEU A C 1
ATOM 1889 O O . LEU A 1 295 ? 15.238 9.256 -25.162 1.00 20.35 295 LEU A O 1
ATOM 1894 N N . ILE A 1 296 ? 16.260 8.849 -23.168 1.00 23.60 296 ILE A N 1
ATOM 1895 C CA . ILE A 1 296 ? 17.465 8.363 -23.804 1.00 23.00 296 ILE A CA 1
ATOM 1896 C C . ILE A 1 296 ? 17.623 6.865 -23.494 1.00 22.35 296 ILE A C 1
ATOM 1897 O O . ILE A 1 296 ? 17.147 6.367 -22.457 1.00 19.97 296 ILE A O 1
ATOM 1902 N N . PHE A 1 297 ? 18.301 6.153 -24.396 1.00 20.53 297 PHE A N 1
ATOM 1903 C CA . PHE A 1 297 ? 18.697 4.768 -24.093 1.00 21.02 297 PHE A CA 1
ATOM 1904 C C . PHE A 1 297 ? 20.209 4.701 -23.811 1.00 20.67 297 PHE A C 1
ATOM 1905 O O . PHE A 1 297 ? 21.026 5.305 -24.543 1.00 18.34 297 PHE A O 1
ATOM 1913 N N . TYR A 1 298 ? 20.574 3.933 -22.781 1.00 20.03 298 TYR A N 1
ATOM 1914 C CA . TYR A 1 298 ? 21.997 3.632 -22.506 1.00 21.51 298 TYR A CA 1
ATOM 1915 C C . TYR A 1 298 ? 22.254 2.129 -22.497 1.00 19.52 298 TYR A C 1
ATOM 1916 O O . TYR A 1 298 ? 21.653 1.399 -21.684 1.00 17.67 298 TYR A O 1
ATOM 1925 N N . ASN A 1 299 ? 23.087 1.669 -23.428 1.00 17.91 299 ASN A N 1
ATOM 1926 C CA . ASN A 1 299 ? 23.450 0.240 -23.530 1.00 20.01 299 ASN A CA 1
ATOM 1927 C C . ASN A 1 299 ? 24.872 0.113 -22.936 1.00 18.95 299 ASN A C 1
ATOM 1928 O O . ASN A 1 299 ? 25.833 0.516 -23.568 1.00 18.91 299 ASN A O 1
ATOM 1933 N N . PRO A 1 300 ? 25.001 -0.422 -21.717 1.00 19.55 300 PRO A N 1
ATOM 1934 C CA . PRO A 1 300 ? 26.353 -0.352 -21.145 1.00 19.20 300 PRO A CA 1
ATOM 1935 C C . PRO A 1 300 ? 27.367 -1.294 -21.789 1.00 18.28 300 PRO A C 1
ATOM 1936 O O . PRO A 1 300 ? 28.537 -1.168 -21.502 1.00 18.16 300 PRO A O 1
ATOM 1940 N N . ARG A 1 301 ? 26.949 -2.219 -22.654 1.00 17.46 301 ARG A 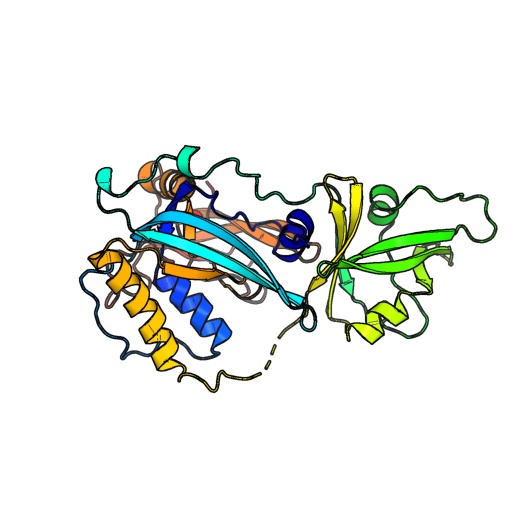N 1
ATOM 1941 C CA . ARG A 1 301 ? 27.930 -3.121 -23.292 1.00 16.62 301 ARG A CA 1
ATOM 1942 C C . ARG A 1 301 ? 28.353 -2.620 -24.642 1.00 17.69 301 ARG A C 1
ATOM 1943 O O . ARG A 1 301 ? 29.292 -3.127 -25.221 1.00 17.98 301 ARG A O 1
ATOM 1951 N N . ALA A 1 302 ? 27.638 -1.634 -25.163 1.00 21.50 302 ALA A N 1
ATOM 1952 C CA . ALA A 1 302 ? 27.941 -1.132 -26.474 1.00 25.52 302 ALA A CA 1
ATOM 1953 C C . ALA A 1 302 ? 28.438 0.307 -26.341 1.00 30.56 302 ALA A C 1
ATOM 1954 O O . ALA A 1 302 ? 29.121 0.805 -27.230 1.00 43.15 302 ALA A O 1
ATOM 1956 N N . CYS A 1 303 ? 28.126 0.968 -25.229 1.00 34.15 303 CYS A N 1
ATOM 1957 C CA . CYS A 1 303 ? 28.448 2.393 -25.047 1.00 32.31 303 CYS A CA 1
ATOM 1958 C C . CYS A 1 303 ? 29.902 2.635 -24.614 1.00 36.17 303 CYS A C 1
ATOM 1959 O O . CYS A 1 303 ? 30.296 2.251 -23.483 1.00 32.72 303 CYS A O 1
ATOM 1962 N N . PRO A 1 304 ? 30.698 3.318 -25.484 1.00 35.68 304 PRO A N 1
ATOM 1963 C CA . PRO A 1 304 ? 32.123 3.559 -25.126 1.00 35.52 304 PRO A CA 1
ATOM 1964 C C . PRO A 1 304 ? 32.330 4.306 -23.776 1.00 33.91 304 PRO A C 1
ATOM 1965 O O . PRO A 1 304 ? 33.233 3.936 -23.018 1.00 34.35 304 PRO A O 1
ATOM 1969 N N . ALA A 1 305 ? 31.483 5.298 -23.457 1.00 31.88 305 ALA A N 1
ATOM 1970 C CA . ALA A 1 305 ? 31.546 6.005 -22.142 1.00 27.59 305 ALA A CA 1
ATOM 1971 C C . ALA A 1 305 ? 30.187 6.506 -21.682 1.00 27.41 305 ALA A C 1
ATOM 1972 O O . ALA A 1 305 ? 29.438 6.987 -22.511 1.00 28.85 305 ALA A O 1
ATOM 1974 N N . GLU A 1 306 ? 29.866 6.429 -20.381 1.00 24.21 306 GLU A N 1
ATOM 1975 C CA . GLU A 1 306 ? 28.602 6.990 -19.880 1.00 24.23 306 GLU A CA 1
ATOM 1976 C C . GLU A 1 306 ? 28.447 8.485 -20.270 1.00 22.64 306 GLU A C 1
ATOM 1977 O O . GLU A 1 306 ? 29.378 9.239 -20.085 1.00 22.15 306 GLU A O 1
ATOM 1983 N N . PHE A 1 307 ? 27.309 8.872 -20.865 1.00 19.11 307 PHE A N 1
ATOM 1984 C CA . PHE A 1 307 ? 27.043 10.230 -21.230 1.00 17.85 307 PHE A CA 1
ATOM 1985 C C . PHE A 1 307 ? 25.986 10.933 -20.335 1.00 17.86 307 PHE A C 1
ATOM 1986 O O . PHE A 1 307 ? 25.645 12.070 -20.597 1.00 15.21 307 PHE A O 1
ATOM 1994 N N . VAL A 1 308 ? 25.483 10.250 -19.285 1.00 17.74 308 VAL A N 1
ATOM 1995 C CA . VAL A 1 308 ? 24.592 10.872 -18.293 1.00 17.77 308 VAL A CA 1
ATOM 1996 C C . VAL A 1 308 ? 25.319 10.812 -16.945 1.00 18.05 308 VAL A C 1
ATOM 1997 O O . VAL A 1 308 ? 25.391 9.745 -16.331 1.00 17.13 308 VAL A O 1
ATOM 2001 N N . ILE A 1 309 ? 25.840 11.956 -16.501 1.00 17.78 309 ILE A N 1
ATOM 2002 C CA . ILE A 1 309 ? 26.838 11.998 -15.437 1.00 17.20 309 ILE A CA 1
ATOM 2003 C C . ILE A 1 309 ? 26.221 12.658 -14.194 1.00 18.61 309 ILE A C 1
ATOM 2004 O O . ILE A 1 309 ? 25.885 13.832 -14.225 1.00 18.32 309 ILE A O 1
ATOM 2009 N N . PRO A 1 310 ? 26.074 11.901 -13.086 1.00 20.19 310 PRO A N 1
ATOM 2010 C CA . PRO A 1 310 ? 25.561 12.520 -11.859 1.00 21.37 310 PRO A CA 1
ATOM 2011 C C . PRO A 1 310 ? 26.286 13.815 -11.535 1.00 22.06 310 PRO A C 1
ATOM 2012 O O . PRO A 1 310 ? 27.514 13.862 -11.576 1.00 22.27 310 PRO A O 1
ATOM 2016 N N . LEU A 1 311 ? 25.529 14.854 -11.206 1.00 24.87 311 LEU A N 1
ATOM 2017 C CA . LEU A 1 311 ? 26.106 16.119 -10.778 1.00 25.66 311 LEU A CA 1
ATOM 2018 C C . LEU A 1 311 ? 27.197 15.962 -9.716 1.00 24.80 311 LEU A C 1
ATOM 2019 O O . LEU A 1 311 ? 28.234 16.598 -9.825 1.00 24.16 311 LEU A O 1
ATOM 2024 N N . ALA A 1 312 ? 26.970 15.111 -8.714 1.00 25.21 312 ALA A N 1
ATOM 2025 C CA . ALA A 1 312 ? 27.948 14.893 -7.620 1.00 26.04 312 ALA A CA 1
ATOM 2026 C C . ALA A 1 312 ? 29.281 14.379 -8.159 1.00 26.61 312 ALA A C 1
ATOM 2027 O O . ALA A 1 312 ? 30.362 14.828 -7.735 1.00 27.13 312 ALA A O 1
ATOM 2029 N N . LYS A 1 313 ? 29.196 13.451 -9.111 1.00 26.56 313 LYS A N 1
ATOM 2030 C CA . LYS A 1 313 ? 30.380 12.903 -9.770 1.00 25.72 313 LYS A CA 1
ATOM 2031 C C . LYS A 1 313 ? 31.122 13.955 -10.607 1.00 24.28 313 LYS A C 1
ATOM 2032 O O . LYS A 1 313 ? 32.358 14.055 -10.541 1.00 22.18 313 LYS A O 1
ATOM 2038 N N . TYR A 1 314 ? 30.363 14.749 -11.371 1.00 23.94 314 TYR A N 1
ATOM 2039 C CA . TYR A 1 314 ? 30.933 15.836 -12.166 1.00 24.22 314 TYR A CA 1
ATOM 2040 C C . TYR A 1 314 ? 31.657 16.863 -11.317 1.00 25.72 314 TYR A C 1
ATOM 2041 O O . TYR A 1 314 ? 32.754 17.285 -11.690 1.00 26.23 314 TYR A O 1
ATOM 2050 N N . ARG A 1 315 ? 31.027 17.282 -10.214 1.00 28.51 315 ARG A N 1
ATOM 2051 C CA . ARG A 1 315 ? 31.568 18.300 -9.299 1.00 32.72 315 ARG A CA 1
ATOM 2052 C C . ARG A 1 315 ? 32.872 17.834 -8.647 1.00 34.29 315 ARG A C 1
ATOM 2053 O O . ARG A 1 315 ? 33.866 18.558 -8.680 1.00 34.10 315 ARG A O 1
ATOM 2061 N N . LYS A 1 316 ? 32.868 16.631 -8.066 1.00 34.59 316 LYS A N 1
ATOM 2062 C CA . LYS A 1 316 ? 34.068 16.091 -7.449 1.00 34.89 316 LYS A CA 1
ATOM 2063 C C . LYS A 1 316 ? 35.247 16.135 -8.427 1.00 34.63 316 LYS A C 1
ATOM 2064 O O . LYS A 1 316 ? 36.334 16.603 -8.084 1.00 35.40 316 LYS A O 1
ATOM 2070 N N . ALA A 1 317 ? 35.010 15.676 -9.651 1.00 34.36 317 ALA A N 1
ATOM 2071 C CA . ALA A 1 317 ? 36.036 15.671 -10.690 1.00 34.32 317 ALA A CA 1
ATOM 2072 C C . ALA A 1 317 ? 36.437 17.083 -11.191 1.00 35.47 317 ALA A C 1
ATOM 2073 O O . ALA A 1 317 ? 37.630 17.343 -11.397 1.00 37.15 317 ALA A O 1
ATOM 2075 N N . ILE A 1 318 ? 35.461 17.979 -11.375 1.00 34.64 318 ILE A N 1
ATOM 2076 C CA . ILE A 1 318 ? 35.719 19.305 -11.960 1.00 35.51 318 ILE A CA 1
ATOM 2077 C C . ILE A 1 318 ? 35.981 20.380 -10.905 1.00 39.08 318 ILE A C 1
ATOM 2078 O O . ILE A 1 318 ? 37.124 20.748 -10.679 1.00 38.81 318 ILE A O 1
ATOM 2083 N N . CYS A 1 319 ? 34.910 20.843 -10.261 1.00 47.05 319 CYS A N 1
ATOM 2084 C CA . CYS A 1 319 ? 34.899 22.090 -9.483 1.00 52.74 319 CYS A CA 1
ATOM 2085 C C . CYS A 1 319 ? 35.997 22.203 -8.415 1.00 56.64 319 CYS A C 1
ATOM 2086 O O . CYS A 1 319 ? 36.659 23.243 -8.309 1.00 55.43 319 CYS A O 1
ATOM 2089 N N . GLY A 1 320 ? 36.195 21.132 -7.645 1.00 61.87 320 GLY A N 1
ATOM 2090 C CA . GLY A 1 320 ? 37.216 21.114 -6.594 1.00 64.65 320 GLY A CA 1
ATOM 2091 C C . GLY A 1 320 ? 38.613 20.955 -7.171 1.00 65.64 320 GLY A C 1
ATOM 2092 O O . GLY A 1 320 ? 39.548 21.673 -6.791 1.00 64.14 320 GLY A O 1
ATOM 2093 N N . SER A 1 321 ? 38.730 20.031 -8.120 1.00 62.60 321 SER A N 1
ATOM 2094 C CA . SER A 1 321 ? 40.014 19.587 -8.665 1.00 61.15 321 SER A CA 1
ATOM 2095 C C . SER A 1 321 ? 40.871 20.660 -9.372 1.00 54.87 321 SER A C 1
ATOM 2096 O O . SER A 1 321 ? 40.479 21.820 -9.497 1.00 49.82 321 SER A O 1
ATOM 2099 N N . GLN A 1 322 ? 42.059 20.237 -9.803 1.00 52.71 322 GLN A N 1
ATOM 2100 C CA . GLN A 1 322 ? 42.960 21.033 -10.633 1.00 49.71 322 GLN A CA 1
ATOM 2101 C C . GLN A 1 322 ? 43.796 20.062 -11.460 1.00 44.43 322 GLN A C 1
ATOM 2102 O O . GLN A 1 322 ? 44.551 19.261 -10.893 1.00 42.60 322 GLN A O 1
ATOM 2108 N N . LEU A 1 323 ? 43.650 20.122 -12.784 1.00 35.95 323 LEU A N 1
ATOM 2109 C CA . LEU A 1 323 ? 44.309 19.168 -13.672 1.00 32.14 323 LEU A CA 1
ATOM 2110 C C . LEU A 1 323 ? 45.335 19.894 -14.528 1.00 32.03 323 LEU A C 1
ATOM 2111 O O . LEU A 1 323 ? 45.182 21.096 -14.826 1.00 29.00 323 LEU A O 1
ATOM 2116 N N . SER A 1 324 ? 46.385 19.171 -14.915 1.00 28.54 324 SER A N 1
ATOM 2117 C CA . SER A 1 324 ? 47.488 19.784 -15.664 1.00 25.25 324 SER A CA 1
ATOM 2118 C C . SER A 1 324 ? 48.060 18.821 -16.679 1.00 23.74 324 SER A C 1
ATOM 2119 O O . SER A 1 324 ? 47.950 17.622 -16.507 1.00 21.03 324 SER A O 1
ATOM 2122 N N . VAL A 1 325 ? 48.685 19.333 -17.734 1.00 22.01 325 VAL A N 1
ATOM 2123 C CA . VAL A 1 325 ? 49.440 18.439 -18.594 1.00 19.66 325 VAL A CA 1
ATOM 2124 C C . VAL A 1 325 ? 50.739 18.028 -17.900 1.00 19.26 325 VAL A C 1
ATOM 2125 O O . VAL A 1 325 ? 51.429 18.846 -17.322 1.00 18.72 325 VAL A O 1
ATOM 2129 N N . GLY A 1 326 ? 51.014 16.732 -17.917 1.00 19.01 326 GLY A N 1
ATOM 2130 C CA . GLY A 1 326 ? 52.160 16.176 -17.224 1.00 18.97 326 GLY A CA 1
ATOM 2131 C C . GLY A 1 326 ? 51.703 15.316 -16.066 1.00 20.21 326 GLY A C 1
ATOM 2132 O O . GLY A 1 326 ? 52.462 14.510 -15.570 1.00 20.64 326 GLY A O 1
ATOM 2133 N N . MET A 1 327 ? 50.467 15.519 -15.620 1.00 20.45 327 MET A N 1
ATOM 2134 C CA . MET A 1 327 ? 49.923 14.859 -14.441 1.00 21.92 327 MET A CA 1
ATOM 2135 C C . MET A 1 327 ? 49.745 13.351 -14.589 1.00 21.56 327 MET A C 1
ATOM 2136 O O . MET A 1 327 ? 49.309 12.856 -15.634 1.00 19.39 327 MET A O 1
ATOM 2141 N N . ARG A 1 328 ? 50.044 12.636 -13.508 1.00 22.58 328 ARG A N 1
ATOM 2142 C CA . ARG A 1 328 ? 49.751 11.203 -13.424 1.00 23.56 328 ARG A CA 1
ATOM 2143 C C . ARG A 1 328 ? 48.350 10.949 -12.891 1.00 22.87 328 ARG A C 1
ATOM 2144 O O . ARG A 1 328 ? 47.851 11.714 -12.062 1.00 21.75 328 ARG A O 1
ATOM 2152 N N . PHE A 1 329 ? 47.737 9.861 -13.363 1.00 21.45 329 PHE A N 1
ATOM 2153 C CA . PHE A 1 329 ? 46.353 9.530 -13.042 1.00 20.93 329 PHE A CA 1
ATOM 2154 C C . PHE A 1 329 ? 46.124 8.026 -13.179 1.00 20.49 329 PHE A C 1
ATOM 2155 O O . PHE A 1 329 ? 46.809 7.330 -13.952 1.00 20.55 329 PHE A O 1
ATOM 2163 N N . GLY A 1 330 ? 45.137 7.550 -12.427 1.00 21.50 330 GLY A N 1
ATOM 2164 C CA . GLY A 1 330 ? 44.637 6.159 -12.505 1.00 18.63 330 GLY A CA 1
ATOM 2165 C C . GLY A 1 330 ? 43.238 6.176 -13.094 1.00 17.73 330 GLY A C 1
ATOM 2166 O O . GLY A 1 330 ? 42.411 7.042 -12.727 1.00 16.84 330 GLY A O 1
ATOM 2167 N N . MET A 1 331 ? 42.969 5.243 -14.011 1.00 18.16 331 MET A N 1
ATOM 2168 C CA . MET A 1 331 ? 41.586 5.021 -14.522 1.00 18.83 331 MET A CA 1
ATOM 2169 C C . MET A 1 331 ? 41.214 3.547 -14.358 1.00 18.35 331 MET A C 1
ATOM 2170 O O . MET A 1 331 ? 42.049 2.666 -14.627 1.00 16.34 331 MET A O 1
ATOM 2175 N N . MET A 1 332 ? 39.978 3.290 -13.903 1.00 19.30 332 MET A N 1
ATOM 2176 C CA . MET A 1 332 ? 39.499 1.904 -13.702 1.00 19.83 332 MET A CA 1
ATOM 2177 C C . MET A 1 332 ? 38.969 1.327 -15.018 1.00 19.03 332 MET A C 1
ATOM 2178 O O . MET A 1 332 ? 38.276 2.015 -15.766 1.00 19.59 332 MET A O 1
ATOM 2183 N N . PHE A 1 333 ? 39.313 0.070 -15.289 1.00 19.31 333 PHE A N 1
ATOM 2184 C CA . PHE A 1 333 ? 38.766 -0.674 -16.410 1.00 18.78 333 PHE A CA 1
ATOM 2185 C C . PHE A 1 333 ? 38.211 -2.010 -15.952 1.00 17.68 333 PHE A C 1
ATOM 2186 O O . PHE A 1 333 ? 38.701 -2.636 -15.003 1.00 17.41 333 PHE A O 1
ATOM 2194 N N . GLU A 1 334 ? 37.193 -2.458 -16.661 1.00 16.35 334 GLU A N 1
ATOM 2195 C CA . GLU A 1 334 ? 36.605 -3.731 -16.367 1.00 14.95 334 GLU A CA 1
ATOM 2196 C C . GLU A 1 334 ? 37.600 -4.810 -16.830 1.00 15.10 334 GLU A C 1
ATOM 2197 O O . GLU A 1 334 ? 38.222 -4.668 -17.890 1.00 14.57 334 GLU A O 1
ATOM 2203 N N . THR A 1 335 ? 37.774 -5.842 -16.007 1.00 14.23 335 THR A N 1
ATOM 2204 C CA . THR A 1 335 ? 38.596 -6.990 -16.393 1.00 15.98 335 THR A CA 1
ATOM 2205 C C . THR A 1 335 ? 37.726 -8.129 -16.912 1.00 17.11 335 THR A C 1
ATOM 2206 O O . THR A 1 335 ? 36.480 -8.126 -16.768 1.00 16.89 335 THR A O 1
ATOM 2210 N N . GLU A 1 336 ? 38.392 -9.111 -17.505 1.00 19.25 336 GLU A N 1
ATOM 2211 C CA . GLU A 1 336 ? 37.721 -10.288 -18.072 1.00 21.23 336 GLU A CA 1
ATOM 2212 C C . GLU A 1 336 ? 36.781 -11.020 -17.126 1.00 20.98 336 GLU A C 1
ATOM 2213 O O . GLU A 1 336 ? 35.706 -11.444 -17.532 1.00 21.05 336 GLU A O 1
ATOM 2219 N N . ASP A 1 337 ? 37.179 -11.223 -15.877 1.00 21.01 337 ASP A N 1
ATOM 2220 C CA . ASP A 1 337 ? 36.272 -11.929 -14.952 1.00 20.38 337 ASP A CA 1
ATOM 2221 C C . ASP A 1 337 ? 35.324 -10.966 -14.222 1.00 18.59 337 ASP A C 1
ATOM 2222 O O . ASP A 1 337 ? 34.811 -11.272 -13.147 1.00 17.37 337 ASP A O 1
ATOM 2227 N N . SER A 1 338 ? 35.138 -9.783 -14.806 1.00 19.66 338 SER A N 1
ATOM 2228 C CA . SER A 1 338 ? 34.206 -8.768 -14.287 1.00 19.58 338 SER A CA 1
ATOM 2229 C C . SER A 1 338 ? 34.697 -8.166 -12.991 1.00 18.77 338 SER A C 1
ATOM 2230 O O . SER A 1 338 ? 33.906 -7.734 -12.142 1.00 18.96 338 SER A O 1
ATOM 2233 N N . GLY A 1 339 ? 36.003 -8.212 -12.820 1.00 18.85 339 GLY A N 1
ATOM 2234 C CA . GLY A 1 339 ? 36.663 -7.436 -11.796 1.00 19.68 339 GLY A CA 1
ATOM 2235 C C . GLY A 1 339 ? 36.976 -6.063 -12.365 1.00 19.45 339 GLY A C 1
ATOM 2236 O O . GLY A 1 339 ? 36.582 -5.720 -13.502 1.00 17.34 339 GLY A O 1
ATOM 2237 N N . LYS A 1 340 ? 37.675 -5.278 -11.559 1.00 20.59 340 LYS A N 1
ATOM 2238 C CA .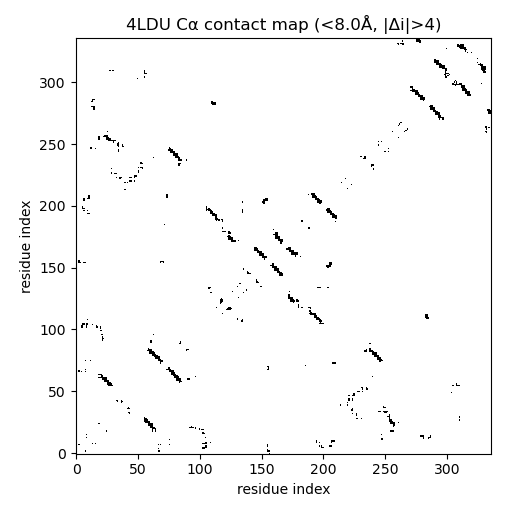 LYS A 1 340 ? 38.138 -3.971 -11.967 1.00 22.60 340 LYS A CA 1
ATOM 2239 C C . LYS A 1 340 ? 39.650 -3.900 -11.798 1.00 22.68 340 LYS A C 1
ATOM 2240 O O . LYS A 1 340 ? 40.182 -4.383 -10.813 1.00 21.85 340 LYS A O 1
ATOM 2246 N N . ARG A 1 341 ? 40.317 -3.259 -12.749 1.00 22.07 341 ARG A N 1
ATOM 2247 C CA . ARG A 1 341 ? 41.744 -3.039 -12.680 1.00 23.36 341 ARG A CA 1
ATOM 2248 C C . ARG A 1 341 ? 42.128 -1.559 -12.943 1.00 22.98 341 ARG A C 1
ATOM 2249 O O . ARG A 1 341 ? 41.668 -0.941 -13.928 1.00 19.50 341 ARG A O 1
ATOM 2257 N N . ARG A 1 342 ? 42.990 -1.003 -12.085 1.00 24.22 342 ARG A N 1
ATOM 2258 C CA . ARG A 1 342 ? 43.441 0.391 -12.282 1.00 25.08 342 ARG A CA 1
ATOM 2259 C C . ARG A 1 342 ? 44.558 0.450 -13.296 1.00 24.96 342 ARG A C 1
ATOM 2260 O O . ARG A 1 342 ? 45.582 -0.222 -13.138 1.00 24.34 342 ARG A O 1
ATOM 2268 N N . TYR A 1 343 ? 44.376 1.253 -14.334 1.00 23.84 343 TYR A N 1
ATOM 2269 C CA . TYR A 1 343 ? 45.468 1.528 -15.262 1.00 24.86 343 TYR A CA 1
ATOM 2270 C C . TYR A 1 343 ? 46.000 2.959 -15.093 1.00 24.04 343 TYR A C 1
ATOM 2271 O O . TYR A 1 343 ? 45.220 3.935 -14.966 1.00 24.17 343 TYR A O 1
ATOM 2280 N N . MET A 1 344 ? 47.321 3.077 -15.121 1.00 21.67 344 MET A N 1
ATOM 2281 C CA . MET A 1 344 ? 47.993 4.356 -14.942 1.00 20.31 344 MET A CA 1
ATOM 2282 C C . MET A 1 344 ? 48.354 4.969 -16.291 1.00 21.01 344 MET A C 1
ATOM 2283 O O . MET A 1 344 ? 48.736 4.264 -17.261 1.00 19.23 344 MET A O 1
ATOM 2288 N N . GLY A 1 345 ? 48.270 6.296 -16.328 1.00 19.79 345 GLY A N 1
ATOM 2289 C CA . GLY A 1 345 ? 48.862 7.039 -17.399 1.00 20.29 345 GLY A CA 1
ATOM 2290 C C . GLY A 1 345 ? 49.214 8.476 -17.031 1.00 20.82 345 GLY A C 1
ATOM 2291 O O . GLY A 1 345 ? 49.275 8.874 -15.832 1.00 19.28 345 GLY A O 1
ATOM 2292 N N . THR A 1 346 ? 49.442 9.238 -18.094 1.00 20.49 346 THR A N 1
ATOM 2293 C CA . THR A 1 346 ? 49.876 10.625 -18.032 1.00 20.64 346 THR A CA 1
ATOM 2294 C C . THR A 1 346 ? 48.936 11.449 -18.905 1.00 20.33 346 THR A C 1
ATOM 2295 O O . THR A 1 346 ? 48.583 11.040 -19.998 1.00 21.63 346 THR A O 1
ATOM 2299 N N . ILE A 1 347 ? 48.512 12.605 -18.414 1.00 20.45 347 ILE A N 1
ATOM 2300 C CA . ILE A 1 347 ? 47.829 13.571 -19.260 1.00 18.99 347 ILE A CA 1
ATOM 2301 C C . ILE A 1 347 ? 48.843 14.240 -20.171 1.00 17.97 347 ILE A C 1
ATOM 2302 O O . ILE A 1 347 ? 49.859 14.767 -19.720 1.00 17.42 347 ILE A O 1
ATOM 2307 N N . VAL A 1 348 ? 48.580 14.213 -21.466 1.00 18.07 348 VAL A N 1
ATOM 2308 C CA . VAL A 1 348 ? 49.562 14.711 -22.410 1.00 16.88 348 VAL A CA 1
ATOM 2309 C C . VAL A 1 348 ? 49.061 15.944 -23.140 1.00 18.07 348 VAL A C 1
ATOM 2310 O O . VAL A 1 348 ? 49.777 16.514 -23.960 1.00 16.17 348 VAL A O 1
ATOM 2314 N N . GLY A 1 349 ? 47.842 16.358 -22.786 1.00 20.16 349 GLY A N 1
ATOM 2315 C CA . GLY A 1 349 ? 47.162 17.505 -23.402 1.00 21.02 349 GLY A CA 1
ATOM 2316 C C . GLY A 1 349 ? 45.775 17.720 -22.828 1.00 22.23 349 GLY A C 1
ATOM 2317 O O . GLY A 1 349 ? 45.122 16.794 -22.363 1.00 23.10 349 GLY A O 1
ATOM 2318 N N . ILE A 1 350 ? 45.339 18.967 -22.814 1.00 22.41 350 ILE A N 1
ATOM 2319 C CA . ILE A 1 350 ? 44.016 19.269 -22.364 1.00 22.41 350 ILE A CA 1
ATOM 2320 C C . ILE A 1 350 ? 43.424 20.222 -23.345 1.00 23.33 350 ILE A C 1
ATOM 2321 O O . ILE A 1 350 ? 43.868 21.356 -23.455 1.00 23.90 350 ILE A O 1
ATOM 2326 N N . SER A 1 351 ? 42.417 19.758 -24.085 1.00 24.66 351 SER A N 1
ATOM 2327 C CA . SER A 1 351 ? 41.908 20.566 -25.167 1.00 25.28 351 SER A CA 1
ATOM 2328 C C . SER A 1 351 ? 40.617 19.950 -25.625 1.00 25.31 351 SER A C 1
ATOM 2329 O O . SER A 1 351 ? 40.382 18.785 -25.360 1.00 26.69 351 SER A O 1
ATOM 2332 N N . ASP A 1 352 ? 39.788 20.749 -26.296 1.00 23.11 352 ASP A N 1
ATOM 2333 C CA . ASP A 1 352 ? 38.551 20.292 -26.890 1.00 23.44 352 ASP A CA 1
ATOM 2334 C C . ASP A 1 352 ? 38.706 19.113 -27.818 1.00 23.26 352 ASP A C 1
ATOM 2335 O O . ASP A 1 352 ? 39.567 19.132 -28.736 1.00 23.74 352 ASP A O 1
ATOM 2340 N N . LEU A 1 353 ? 37.856 18.100 -27.601 1.00 21.32 353 LEU A N 1
ATOM 2341 C CA . LEU A 1 353 ? 37.697 17.004 -28.537 1.00 20.88 353 LEU A CA 1
ATOM 2342 C C . LEU A 1 353 ? 37.384 17.571 -29.893 1.00 22.39 353 LEU A C 1
ATOM 2343 O O . LEU A 1 353 ? 37.914 17.116 -30.896 1.00 23.31 353 LEU A O 1
ATOM 2348 N N . ASP A 1 354 ? 36.472 18.534 -29.919 1.00 23.33 354 ASP A N 1
ATOM 2349 C CA . ASP A 1 354 ? 35.971 19.067 -31.162 1.00 23.59 354 ASP A CA 1
ATOM 2350 C C . ASP A 1 354 ? 35.758 20.560 -31.002 1.00 24.13 354 ASP A C 1
ATOM 2351 O O . ASP A 1 354 ? 34.629 21.004 -30.748 1.00 26.33 354 ASP A O 1
ATOM 2356 N N . PRO A 1 355 ? 36.829 21.346 -31.190 1.00 24.84 355 PRO A N 1
ATOM 2357 C CA . PRO A 1 355 ? 36.782 22.793 -31.008 1.00 24.88 355 PRO A CA 1
ATOM 2358 C C . PRO A 1 355 ? 35.774 23.540 -31.876 1.00 26.17 355 PRO A C 1
ATOM 2359 O O . PRO A 1 355 ? 35.386 24.645 -31.506 1.00 26.82 355 PRO A O 1
ATOM 2363 N N . LEU A 1 356 ? 35.332 22.968 -32.998 1.00 26.38 356 LEU A N 1
ATOM 2364 C CA . LEU A 1 356 ? 34.467 23.740 -33.880 1.00 25.88 356 LEU A CA 1
ATOM 2365 C C . LEU A 1 356 ? 33.012 23.633 -33.468 1.00 25.54 356 LEU A C 1
ATOM 2366 O O . LEU A 1 356 ? 32.297 24.637 -33.410 1.00 24.59 356 LEU A O 1
ATOM 2371 N N . ARG A 1 357 ? 32.570 22.412 -33.199 1.00 23.86 357 ARG A N 1
ATOM 2372 C CA . ARG A 1 357 ? 31.173 22.172 -32.955 1.00 24.08 357 ARG A CA 1
ATOM 2373 C C . ARG A 1 357 ? 30.880 22.339 -31.476 1.00 22.70 357 ARG A C 1
ATOM 2374 O O . ARG A 1 357 ? 29.804 22.791 -31.110 1.00 21.59 357 ARG A O 1
ATOM 2382 N N . TRP A 1 358 ? 31.859 22.004 -30.633 1.00 21.24 358 TRP A N 1
ATOM 2383 C CA . TRP A 1 358 ? 31.651 21.956 -29.195 1.00 19.99 358 TRP A CA 1
ATOM 2384 C C . TRP A 1 358 ? 32.770 22.672 -28.459 1.00 20.17 358 TRP A C 1
ATOM 2385 O O . TRP A 1 358 ? 33.590 22.020 -27.748 1.00 20.30 358 TRP A O 1
ATOM 2396 N N . PRO A 1 359 ? 32.853 24.012 -28.627 1.00 21.13 359 PRO A N 1
ATOM 2397 C CA . PRO A 1 359 ? 34.008 24.654 -27.994 1.00 20.63 359 PRO A CA 1
ATOM 2398 C C . PRO A 1 359 ? 33.916 24.635 -26.467 1.00 19.44 359 PRO A C 1
ATOM 2399 O O . PRO A 1 359 ? 32.837 24.748 -25.912 1.00 19.34 359 PRO A O 1
ATOM 2403 N N . GLY A 1 360 ? 35.060 24.476 -25.810 1.00 21.62 360 GLY A N 1
ATOM 2404 C CA . GLY A 1 360 ? 35.122 24.355 -24.341 1.00 21.61 360 GLY A CA 1
ATOM 2405 C C . GLY A 1 360 ? 34.474 23.143 -23.686 1.00 22.20 360 GLY A C 1
ATOM 2406 O O . GLY A 1 360 ? 34.270 23.115 -22.463 1.00 23.60 360 GLY A O 1
ATOM 2407 N N . SER A 1 361 ? 34.133 22.124 -24.467 1.00 21.56 361 SER A N 1
ATOM 2408 C CA . SER A 1 361 ? 33.435 20.980 -23.880 1.00 19.83 361 SER A CA 1
ATOM 2409 C C . SER A 1 361 ? 34.387 20.161 -23.031 1.00 19.86 361 SER A C 1
ATOM 2410 O O . SER A 1 361 ? 35.476 19.816 -23.495 1.00 18.07 361 SER A O 1
ATOM 2413 N N . LYS A 1 362 ? 33.950 19.847 -21.810 1.00 19.43 362 LYS A N 1
ATOM 2414 C CA . LYS A 1 362 ? 34.616 18.872 -20.935 1.00 21.68 362 LYS A CA 1
ATOM 2415 C C . LYS A 1 362 ? 34.628 17.435 -21.451 1.00 22.01 362 LYS A C 1
ATOM 2416 O O . LYS A 1 362 ? 35.379 16.626 -20.917 1.00 25.04 362 LYS A O 1
ATOM 2422 N N . TRP A 1 363 ? 33.789 17.101 -22.438 1.00 20.53 363 TRP A N 1
ATOM 2423 C CA . TRP A 1 363 ? 33.713 15.732 -22.960 1.00 19.85 363 TRP A CA 1
ATOM 2424 C C . TRP A 1 363 ? 34.991 15.273 -23.657 1.00 20.14 363 TRP A C 1
ATOM 2425 O O . TRP A 1 363 ? 35.346 15.784 -24.708 1.00 21.15 363 TRP A O 1
ATOM 2436 N N . ARG A 1 364 ? 35.670 14.273 -23.096 1.00 23.24 364 ARG A N 1
ATOM 2437 C CA . ARG A 1 364 ? 36.900 13.721 -23.720 1.00 21.81 364 ARG A CA 1
ATOM 2438 C C . ARG A 1 364 ? 37.976 14.765 -24.053 1.00 21.92 364 ARG A C 1
ATOM 2439 O O . ARG A 1 364 ? 38.648 14.722 -25.105 1.00 22.44 364 ARG A O 1
ATOM 2447 N N . ASN A 1 365 ? 38.132 15.700 -23.138 1.00 22.73 365 ASN A N 1
ATOM 2448 C CA . ASN A 1 365 ? 39.057 16.810 -23.310 1.00 24.09 365 ASN A CA 1
ATOM 2449 C C . ASN A 1 365 ? 40.457 16.503 -22.739 1.00 23.76 365 ASN A C 1
ATOM 2450 O O . ASN A 1 365 ? 41.383 17.324 -22.906 1.00 22.04 365 ASN A O 1
ATOM 2455 N N . LEU A 1 366 ? 40.626 15.365 -22.047 1.00 22.58 366 LEU A N 1
ATOM 2456 C CA . LEU A 1 366 ? 41.981 14.981 -21.550 1.00 20.68 366 LEU A CA 1
ATOM 2457 C C . LEU A 1 366 ? 42.623 14.010 -22.492 1.00 19.83 366 LEU A C 1
ATOM 2458 O O . LEU A 1 366 ? 42.218 12.857 -22.545 1.00 18.21 366 LEU A O 1
ATOM 2463 N N . GLN A 1 367 ? 43.641 14.454 -23.236 1.00 20.78 367 GLN A N 1
ATOM 2464 C CA . GLN A 1 367 ? 44.416 13.542 -24.056 1.00 19.78 367 GLN A CA 1
ATOM 2465 C C . GLN A 1 367 ? 45.419 12.799 -23.165 1.00 19.18 367 GLN A C 1
ATOM 2466 O O . GLN A 1 367 ? 46.142 13.411 -22.404 1.00 18.37 367 GLN A O 1
ATOM 2472 N N . VAL A 1 368 ? 45.469 11.478 -23.272 1.00 18.90 368 VAL A N 1
ATOM 2473 C CA . VAL A 1 368 ? 46.234 10.718 -22.315 1.00 19.63 368 VAL A CA 1
ATOM 2474 C C . VAL A 1 368 ? 47.112 9.702 -22.994 1.00 20.84 368 VAL A C 1
ATOM 2475 O O . VAL A 1 368 ? 46.746 9.255 -24.059 1.00 25.83 368 VAL A O 1
ATOM 2479 N N . GLU A 1 369 ? 48.276 9.375 -22.410 1.00 20.78 369 GLU A N 1
ATOM 2480 C CA . GLU A 1 369 ? 49.034 8.156 -22.791 1.00 23.60 369 GLU A CA 1
ATOM 2481 C C . GLU A 1 369 ? 49.114 7.135 -21.634 1.00 24.09 369 GLU A C 1
ATOM 2482 O O . GLU A 1 369 ? 49.094 7.515 -20.464 1.00 25.46 369 GLU A O 1
ATOM 2488 N N . TRP A 1 370 ? 49.234 5.852 -21.962 1.00 22.26 370 TRP A N 1
ATOM 2489 C CA . TRP A 1 370 ? 49.175 4.800 -20.946 1.00 21.81 370 TRP A CA 1
ATOM 2490 C C . TRP A 1 370 ? 50.494 4.203 -20.598 1.00 21.42 370 TRP A C 1
ATOM 2491 O O . TRP A 1 370 ? 51.379 4.080 -21.454 1.00 20.69 370 TRP A O 1
ATOM 2502 N N . ASP A 1 371 ? 50.628 3.780 -19.350 1.00 22.08 371 ASP A N 1
ATOM 2503 C CA . ASP A 1 371 ? 51.882 3.113 -18.969 1.00 26.52 371 ASP A CA 1
ATOM 2504 C C . ASP A 1 371 ? 52.046 1.810 -19.726 1.00 28.82 371 ASP A C 1
ATOM 2505 O O . ASP A 1 371 ? 53.143 1.478 -20.185 1.00 27.65 371 ASP A O 1
ATOM 2510 N N . GLU A 1 372 ? 50.933 1.089 -19.846 1.00 32.48 372 GLU A N 1
ATOM 2511 C CA . GLU A 1 372 ? 50.863 -0.153 -20.603 1.00 37.17 372 GLU A CA 1
ATOM 2512 C C . GLU A 1 372 ? 49.833 -0.025 -21.731 1.00 39.11 372 GLU A C 1
ATOM 2513 O O . GLU A 1 372 ? 48.651 -0.323 -21.516 1.00 37.87 372 GLU A O 1
ATOM 2519 N N . PRO A 1 373 ? 50.264 0.433 -22.931 1.00 42.28 373 PRO A N 1
ATOM 2520 C CA . PRO A 1 373 ? 49.300 0.524 -24.042 1.00 42.30 373 PRO A CA 1
ATOM 2521 C C . PRO A 1 373 ? 48.749 -0.852 -24.460 1.00 44.42 373 PRO A C 1
ATOM 2522 O O . PRO A 1 373 ? 47.597 -0.957 -24.897 1.00 43.06 373 PRO A O 1
ATOM 2526 N N . GLY A 1 374 ? 49.559 -1.898 -24.299 1.00 44.82 374 GLY A N 1
ATOM 2527 C CA . GLY A 1 374 ? 49.171 -3.225 -24.754 1.00 48.55 374 GLY A CA 1
ATOM 2528 C C . GLY A 1 374 ? 48.823 -3.140 -26.225 1.00 49.95 374 GLY A C 1
ATOM 2529 O O . GLY A 1 374 ? 49.571 -2.551 -26.998 1.00 50.73 374 GLY A O 1
ATOM 2530 N N . CYS A 1 375 ? 47.663 -3.670 -26.601 1.00 50.89 375 CYS A N 1
ATOM 2531 C CA . CYS A 1 375 ? 47.244 -3.721 -28.005 1.00 52.20 375 CYS A CA 1
ATOM 2532 C C . CYS A 1 375 ? 46.662 -2.396 -28.519 1.00 50.37 375 CYS A C 1
ATOM 2533 O O . CYS A 1 375 ? 46.018 -2.362 -29.573 1.00 51.60 375 CYS A O 1
ATOM 2536 N N . ASN A 1 376 ? 46.910 -1.311 -27.789 1.00 48.96 376 ASN A N 1
ATOM 2537 C CA . ASN A 1 376 ? 46.291 -0.010 -28.066 1.00 48.94 376 ASN A CA 1
ATOM 2538 C C . ASN A 1 376 ? 44.785 -0.105 -27.875 1.00 48.59 376 ASN A C 1
ATOM 2539 O O . ASN A 1 376 ? 43.991 0.350 -28.697 1.00 46.45 376 ASN A O 1
ATOM 2544 N N . ASP A 1 377 ? 44.445 -0.713 -26.741 1.00 48.88 377 ASP A N 1
ATOM 2545 C CA . ASP A 1 377 ? 43.101 -1.032 -26.287 1.00 47.22 377 ASP A CA 1
ATOM 2546 C C . ASP A 1 377 ? 42.380 0.216 -25.715 1.00 44.06 377 ASP A C 1
ATOM 2547 O O . ASP A 1 377 ? 41.232 0.521 -26.063 1.00 42.60 377 ASP A O 1
ATOM 2552 N N . LYS A 1 378 ? 43.075 0.938 -24.844 1.00 37.99 378 LYS A N 1
ATOM 2553 C CA . LYS A 1 378 ? 42.482 2.038 -24.085 1.00 33.63 378 LYS A CA 1
ATOM 2554 C C . LYS A 1 378 ? 42.362 3.349 -24.888 1.00 29.63 378 LYS A C 1
ATOM 2555 O O . LYS A 1 378 ? 43.130 3.585 -25.803 1.00 30.79 378 LYS A O 1
ATOM 2561 N N . PRO A 1 379 ? 41.351 4.174 -24.570 1.00 27.89 379 PRO A N 1
ATOM 2562 C CA . PRO A 1 379 ? 41.065 5.413 -25.278 1.00 28.14 379 PRO A CA 1
ATOM 2563 C C . PRO A 1 379 ? 42.172 6.452 -25.104 1.00 28.68 379 PRO A C 1
ATOM 2564 O O . PRO A 1 379 ? 42.791 6.537 -24.018 1.00 26.91 379 PRO A O 1
ATOM 2568 N N . THR A 1 380 ? 42.406 7.226 -26.157 1.00 25.45 380 THR A N 1
ATOM 2569 C CA . THR A 1 380 ? 43.472 8.221 -26.160 1.00 25.16 380 THR A CA 1
ATOM 2570 C C . THR A 1 380 ? 42.963 9.556 -25.616 1.00 24.66 380 THR A C 1
ATOM 2571 O O . THR A 1 380 ? 43.766 10.467 -25.295 1.00 24.97 380 THR A O 1
ATOM 2575 N N . ARG A 1 381 ? 41.642 9.670 -25.528 1.00 22.74 381 ARG A N 1
ATOM 2576 C CA . ARG A 1 381 ? 41.008 10.794 -24.824 1.00 26.30 381 ARG A CA 1
ATOM 2577 C C . ARG A 1 381 ? 39.988 10.326 -23.782 1.00 25.64 381 ARG A C 1
ATOM 2578 O O . ARG A 1 381 ? 39.178 9.421 -24.036 1.00 28.39 381 ARG A O 1
ATOM 2586 N N . VAL A 1 382 ? 39.999 10.946 -22.610 1.00 24.42 382 VAL A N 1
ATOM 2587 C CA . VAL A 1 382 ? 39.015 10.596 -21.586 1.00 21.79 382 VAL A CA 1
ATOM 2588 C C . VAL A 1 382 ? 38.495 11.889 -21.027 1.00 23.37 382 VAL A C 1
ATOM 2589 O O . VAL A 1 382 ? 38.971 12.957 -21.417 1.00 22.09 382 VAL A O 1
ATOM 2593 N N . SER A 1 383 ? 37.581 11.776 -20.070 1.00 21.61 383 SER A N 1
ATOM 2594 C CA . SER A 1 383 ? 36.956 12.895 -19.424 1.00 22.26 383 SER A CA 1
ATOM 2595 C C . SER A 1 383 ? 37.346 13.033 -17.948 1.00 25.21 383 SER A C 1
ATOM 2596 O O . SER A 1 383 ? 37.619 12.032 -17.259 1.00 23.14 383 SER A O 1
ATOM 2599 N N . PRO A 1 384 ? 37.327 14.278 -17.439 1.00 26.26 384 PRO A N 1
ATOM 2600 C CA . PRO A 1 384 ? 37.770 14.518 -16.060 1.00 26.43 384 PRO A CA 1
ATOM 2601 C C . PRO A 1 384 ? 37.108 13.594 -15.032 1.00 26.31 384 PRO A C 1
ATOM 2602 O O . PRO A 1 384 ? 37.785 13.130 -14.096 1.00 24.52 384 PRO A O 1
ATOM 2606 N N . TRP A 1 385 ? 35.825 13.256 -15.217 1.00 24.06 385 TRP A N 1
ATOM 2607 C CA . TRP A 1 385 ? 35.164 12.373 -14.242 1.00 21.80 385 TRP A CA 1
ATOM 2608 C C . TRP A 1 385 ? 35.576 10.899 -14.371 1.00 21.13 385 TRP A C 1
ATOM 2609 O O . TRP A 1 385 ? 35.131 10.089 -13.565 1.00 17.93 385 TRP A O 1
ATOM 2620 N N . ASP A 1 386 ? 36.400 10.550 -15.371 1.00 19.65 386 ASP A N 1
ATOM 2621 C CA . ASP A 1 386 ? 36.830 9.163 -15.575 1.00 22.89 386 ASP A CA 1
ATOM 2622 C C . ASP A 1 386 ? 38.075 8.859 -14.741 1.00 25.92 386 ASP A C 1
ATOM 2623 O O . ASP A 1 386 ? 38.403 7.702 -14.553 1.00 29.00 386 ASP A O 1
ATOM 2628 N N . ILE A 1 387 ? 38.789 9.876 -14.269 1.00 25.09 387 ILE A N 1
ATOM 2629 C CA . ILE A 1 387 ? 40.079 9.639 -13.624 1.00 28.59 387 ILE A CA 1
ATOM 2630 C C . ILE A 1 387 ? 40.041 9.830 -12.102 1.00 31.04 387 ILE A C 1
ATOM 2631 O O . ILE A 1 387 ? 39.222 10.583 -11.586 1.00 30.12 387 ILE A O 1
ATOM 2636 N N . GLU A 1 388 ? 40.923 9.133 -11.393 1.00 32.12 388 GLU A N 1
ATOM 2637 C CA . GLU A 1 388 ? 41.176 9.447 -9.985 1.00 35.27 388 GLU A CA 1
ATOM 2638 C C . GLU A 1 388 ? 42.601 9.989 -9.728 1.00 38.09 388 GLU A C 1
ATOM 2639 O O . GLU A 1 388 ? 43.540 9.700 -10.507 1.00 37.29 388 GLU A O 1
ATOM 2645 N N . THR A 1 389 ? 42.731 10.788 -8.652 1.00 44.02 389 THR A N 1
ATOM 2646 C CA . THR A 1 389 ? 44.016 11.342 -8.131 1.00 45.59 389 THR A CA 1
ATOM 2647 C C . THR A 1 389 ? 43.839 12.027 -6.784 1.00 48.07 389 THR A C 1
ATOM 2648 O O . THR A 1 389 ? 43.990 11.404 -5.735 1.00 52.98 389 THR A O 1
#

Foldseek 3Di:
DAFALQLLVLQLFPVDFDDWAQFKWWFALVLQQQLLCLVAVHHADPPQDALPLFARTFIWHWNDKDKDADPQARFIKIKTKTFGDPDPVLGDHRCVNPDTDGRDHFPQKWKAQQAQLCQDLFNAHFDDPVNCPRQPPDWPVVPPWTKDWAWAAERVRDIWIWIWTFDDVVTTTGTGPRSNVVCVSNVADGRKMKMWGQDPVRGTYIGIGHPDDHDPPDDSNVVSSCSVVQSSVSSVVRGIDMGMGGSVSRPDDRIGGPVLVCVLPVVDDDDFQDKWWFWDQDNGSDIDIWIWTFHFFADPDCPRHNPNQAQRTQIDTPPCDVVPDDRTHGSSRIDD

GO terms:
  GO:0000976 transcription cis-regulatory region binding (F, IDA)
  GO:0009733 response to auxin (P, IEP)
  GO:0006355 regulation of DNA-templated transcription (P, IEP)
  GO:0009793 embryo development ending in seed dormancy (P, IGI)
  GO:0009908 flower development (P, IGI)
  GO:0010305 leaf vascular tissue pattern formation (P, IGI)
  GO:0048364 root development (P, IGI)
  GO:0048507 meristem development (P, IGI)
  GO:0009942 longitudinal axis specification (P, IMP)
  GO:0010051 xylem and phloem pattern formation (P, IMP)
  GO:0005515 protein binding (F, IPI)
  GO:0000976 transcription cis-regulatory region binding (F, IPI)
  GO:0042802 identical protein binding (F, IPI)
  GO:0003700 DNA-binding transcription factor activity (F, TAS)